Protein AF-A0A958LET6-F1 (afdb_monomer_lite)

Sequence (237 aa):
MIALAQYSQNAVVPFVGTDLDPRGDHMRPLVNGWIAKIESADRARRPWKDVADECLMFYQRSAAAMWDPSYARKFWRNTPPPKFRISINKAFELVAVFGPNLMWELPHRNVLPKRQSRIPEEIYQFDPYAAQMRQMFESSATYDQAIDNVISEMMGKWLNHTPREQPATLASHSQAAIVDALVKGRGVLMTRPYQNPGSNRTMTGSFHLDPYRLFIDPDANSLETAKWIAIRHEDAT

Foldseek 3Di:
DDDDDPPDDDDPDDPDDPDPDPPPCPCVVVVVVVVVQQVVLVVLCVVLVVQLVLLVLLQPDFLCSCVDPVNCVVPPPPHDDDPDGDGDSVLNVQCVVVLCVVLVDDDADQFDFDDDDDDPPVVQPPDPVSVVVVVVVVVVVVVVSVVSVVVRVVVRVQVRVLQVQDDCGVSRLVSQQVSCCSRSVGGDWDWDWDDRVPDPDTDIDTGTDRPVQKGWRSPDPDPVRTPDIGGDDDDDD

Radius of gyration: 27.74 Å; chains: 1; bounding box: 65×59×73 Å

pLDDT: mean 81.14, std 15.23, range [29.09, 95.06]

Structure (mmCIF, N/CA/C/O backbone):
data_AF-A0A958LET6-F1
#
_entry.id   AF-A0A958LET6-F1
#
loop_
_atom_site.group_PDB
_atom_site.id
_atom_site.type_symbol
_atom_site.label_atom_id
_atom_site.label_alt_id
_atom_site.label_comp_id
_atom_site.label_asym_id
_atom_site.label_entity_id
_atom_site.label_seq_id
_atom_site.pdbx_PDB_ins_code
_atom_site.Cartn_x
_atom_site.Cartn_y
_atom_site.Cartn_z
_atom_site.occupancy
_atom_site.B_iso_or_equiv
_atom_site.auth_seq_id
_atom_site.auth_comp_id
_atom_site.auth_asym_id
_atom_site.auth_atom_id
_atom_site.pdbx_PDB_model_num
ATOM 1 N N . MET A 1 1 ? 17.850 32.555 19.277 1.00 33.09 1 MET A N 1
ATOM 2 C CA . MET A 1 1 ? 18.662 31.558 18.551 1.00 33.09 1 MET A CA 1
ATOM 3 C C . MET A 1 1 ? 19.116 30.533 19.588 1.00 33.09 1 MET A C 1
ATOM 5 O O . MET A 1 1 ? 20.092 30.772 20.278 1.00 33.09 1 MET A O 1
ATOM 9 N N . ILE A 1 2 ? 18.300 29.502 19.835 1.00 29.09 2 ILE A N 1
ATOM 10 C CA . ILE A 1 2 ? 18.505 28.518 20.912 1.00 29.09 2 ILE A CA 1
ATOM 11 C C . ILE A 1 2 ? 18.572 27.147 20.247 1.00 29.09 2 ILE A C 1
ATOM 13 O O . ILE A 1 2 ? 17.586 26.701 19.670 1.00 29.09 2 ILE A O 1
ATOM 17 N N . ALA A 1 3 ? 19.736 26.508 20.315 1.00 33.38 3 ALA A N 1
ATOM 18 C CA . ALA A 1 3 ? 19.926 25.109 19.967 1.00 33.38 3 ALA A CA 1
ATOM 19 C C . ALA A 1 3 ? 20.471 24.399 21.210 1.00 33.38 3 ALA A C 1
ATOM 21 O O . ALA A 1 3 ? 21.649 24.501 21.538 1.00 33.38 3 ALA A O 1
ATOM 22 N N . LEU A 1 4 ? 19.576 23.719 21.922 1.00 34.62 4 LEU A N 1
ATOM 23 C CA . LEU A 1 4 ? 19.895 22.747 22.961 1.00 34.62 4 LEU A CA 1
ATOM 24 C C . LEU A 1 4 ? 19.057 21.507 22.664 1.00 34.62 4 LEU A C 1
ATOM 26 O O . LEU A 1 4 ? 17.887 21.437 23.024 1.00 34.62 4 LEU A O 1
ATOM 30 N N . ALA A 1 5 ? 19.661 20.537 21.986 1.00 36.44 5 ALA A N 1
ATOM 31 C CA . ALA A 1 5 ? 19.180 19.166 21.982 1.00 36.44 5 ALA A CA 1
ATOM 32 C C . ALA A 1 5 ? 20.218 18.339 22.742 1.00 36.44 5 ALA A C 1
ATOM 34 O O . ALA A 1 5 ? 21.242 17.928 22.199 1.00 36.44 5 ALA A O 1
ATOM 35 N N . GLN A 1 6 ? 19.968 18.177 24.041 1.00 32.25 6 GLN A N 1
ATOM 36 C CA . GLN A 1 6 ? 20.669 17.233 24.898 1.00 32.25 6 GLN A CA 1
ATOM 37 C C . GLN A 1 6 ? 20.388 15.821 24.378 1.00 32.25 6 GLN A C 1
ATOM 39 O O . GLN A 1 6 ? 19.328 15.247 24.622 1.00 32.25 6 GLN A O 1
ATOM 44 N N . TYR A 1 7 ? 21.346 15.271 23.636 1.00 32.44 7 TYR A N 1
ATOM 45 C CA . TYR A 1 7 ? 21.390 13.856 23.299 1.00 32.44 7 TYR A CA 1
ATOM 46 C C . TYR A 1 7 ? 21.786 13.105 24.575 1.00 32.44 7 TYR A C 1
ATOM 48 O O . TYR A 1 7 ? 22.962 12.953 24.906 1.00 32.44 7 TYR A O 1
ATOM 56 N N . SER A 1 8 ? 20.772 12.731 25.355 1.00 35.41 8 SER A N 1
ATOM 57 C CA . SER A 1 8 ? 20.927 11.880 26.527 1.00 35.41 8 SER A CA 1
ATOM 58 C C . SER A 1 8 ? 21.422 10.516 26.074 1.00 35.41 8 SER A C 1
ATOM 60 O O . SER A 1 8 ? 20.693 9.734 25.467 1.00 35.41 8 SER A O 1
ATOM 62 N N . GLN A 1 9 ? 22.680 10.264 26.412 1.00 41.16 9 GLN A N 1
ATOM 63 C CA . GLN A 1 9 ? 23.265 8.961 26.683 1.00 41.16 9 GLN A CA 1
ATOM 64 C C . GLN A 1 9 ? 22.203 7.965 27.174 1.00 41.16 9 GLN A C 1
ATOM 66 O O . GLN A 1 9 ? 21.513 8.250 28.150 1.00 41.16 9 GLN A O 1
ATOM 71 N N . ASN A 1 10 ? 22.076 6.818 26.502 1.00 36.34 10 ASN A N 1
ATOM 72 C CA . ASN A 1 10 ? 21.970 5.524 27.174 1.00 36.34 10 ASN A CA 1
ATOM 73 C C . ASN A 1 10 ? 22.154 4.357 26.189 1.00 36.34 10 ASN A C 1
ATOM 75 O O . ASN A 1 10 ? 21.297 4.057 25.365 1.00 36.34 10 ASN A O 1
ATOM 79 N N . ALA A 1 11 ? 23.304 3.705 26.379 1.00 38.59 11 ALA A N 1
ATOM 80 C CA . ALA A 1 11 ? 23.646 2.324 26.058 1.00 38.59 11 ALA A CA 1
ATOM 81 C C . ALA A 1 11 ? 23.764 1.920 24.577 1.00 38.59 11 ALA A C 1
ATOM 83 O O . ALA A 1 11 ? 22.938 1.202 24.019 1.00 38.59 11 ALA A O 1
ATOM 84 N N . VAL A 1 12 ? 24.932 2.233 24.010 1.00 4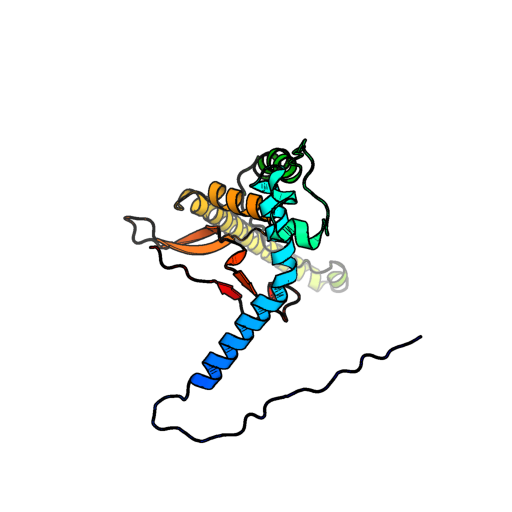3.16 12 VAL A N 1
ATOM 85 C CA . VAL A 1 12 ? 25.657 1.260 23.181 1.00 43.16 12 VAL A CA 1
ATOM 86 C C . VAL A 1 12 ? 25.967 0.066 24.086 1.00 43.16 12 VAL A C 1
ATOM 88 O O . VAL A 1 12 ? 26.766 0.186 25.014 1.00 43.16 12 VAL A O 1
ATOM 91 N N . VAL A 1 13 ? 25.297 -1.065 23.872 1.00 49.53 13 VAL A N 1
ATOM 92 C CA . VAL A 1 13 ? 25.665 -2.315 24.546 1.00 49.53 13 VAL A CA 1
ATOM 93 C C . VAL A 1 13 ? 26.955 -2.824 23.889 1.00 49.53 13 VAL A C 1
ATOM 95 O O . VAL A 1 13 ? 26.985 -2.949 22.662 1.00 49.53 13 VAL A O 1
ATOM 98 N N . PRO A 1 14 ? 28.033 -3.082 24.650 1.00 41.72 14 PRO A N 1
ATOM 99 C CA . PRO A 1 14 ? 29.296 -3.515 24.077 1.00 41.72 14 PRO A CA 1
ATOM 100 C C . PRO A 1 14 ? 29.171 -4.969 23.615 1.00 41.72 14 PRO A C 1
ATOM 102 O O . PRO A 1 14 ? 28.812 -5.856 24.386 1.00 41.72 14 PRO A O 1
ATOM 105 N N . PHE A 1 15 ? 29.476 -5.214 22.343 1.00 50.19 15 PHE A N 1
ATOM 106 C CA . PHE A 1 15 ? 29.653 -6.556 21.804 1.00 50.19 15 PHE A CA 1
ATOM 107 C C . PHE A 1 15 ? 31.016 -7.080 22.276 1.00 50.19 15 PHE A C 1
ATOM 109 O O . PHE A 1 15 ? 32.040 -6.824 21.648 1.00 50.19 15 PHE A O 1
ATOM 116 N N . VAL A 1 16 ? 31.039 -7.751 23.429 1.00 53.25 16 VAL A N 1
ATOM 117 C CA . VAL A 1 16 ? 32.212 -8.467 23.947 1.00 53.25 16 VAL A CA 1
ATOM 118 C C . VAL A 1 16 ? 31.748 -9.840 24.414 1.00 53.25 16 VAL A C 1
ATOM 120 O O . VAL A 1 16 ? 30.896 -9.934 25.293 1.00 53.25 16 VAL A O 1
ATOM 123 N N . GLY A 1 17 ? 32.302 -10.894 23.815 1.00 45.16 17 GLY A N 1
ATOM 124 C CA . GLY A 1 17 ? 32.054 -12.273 24.229 1.00 45.16 17 GLY A CA 1
ATOM 125 C C . GLY A 1 17 ? 32.223 -13.273 23.095 1.00 45.16 17 GLY A C 1
ATOM 126 O O . GLY A 1 17 ? 31.245 -13.808 22.582 1.00 45.16 17 GLY A O 1
ATOM 127 N N . THR A 1 18 ? 33.467 -13.532 22.696 1.00 52.78 18 THR A N 1
ATOM 128 C CA . THR A 1 18 ? 33.842 -14.780 22.023 1.00 52.78 18 THR A CA 1
ATOM 129 C C . THR A 1 18 ? 33.888 -15.896 23.066 1.00 52.78 18 THR A C 1
ATOM 131 O O . THR A 1 18 ? 34.969 -16.276 23.496 1.00 52.78 18 THR A O 1
ATOM 134 N N . ASP A 1 19 ? 32.725 -16.398 23.472 1.00 49.75 19 ASP A N 1
ATOM 135 C CA . ASP A 1 19 ? 32.599 -17.657 24.205 1.00 49.75 19 ASP A CA 1
ATOM 136 C C . ASP A 1 19 ? 31.590 -18.523 23.448 1.00 49.75 19 ASP A C 1
ATOM 138 O O . ASP A 1 19 ? 30.388 -18.255 23.418 1.00 49.75 19 ASP A O 1
ATOM 142 N N . LEU A 1 20 ? 32.104 -19.533 22.748 1.00 53.94 20 LEU A N 1
ATOM 143 C CA . LEU A 1 20 ? 31.292 -20.533 22.063 1.00 53.94 20 LEU A CA 1
ATOM 144 C C . LEU A 1 20 ? 30.630 -21.423 23.122 1.00 53.94 20 LEU A C 1
ATOM 146 O O . LEU A 1 20 ? 31.230 -22.386 23.592 1.00 53.94 20 LEU A O 1
ATOM 150 N N . ASP A 1 21 ? 29.394 -21.092 23.501 1.00 54.28 21 ASP A N 1
ATOM 151 C CA . ASP A 1 21 ? 28.544 -21.975 24.302 1.00 54.28 21 ASP A CA 1
ATOM 152 C C . ASP A 1 21 ? 28.287 -23.285 23.518 1.00 54.28 21 ASP A C 1
ATOM 154 O O . ASP A 1 21 ? 27.727 -23.241 22.413 1.00 54.28 21 ASP A O 1
ATOM 158 N N . PRO A 1 22 ? 28.660 -24.465 24.052 1.00 54.94 22 PRO A N 1
ATOM 159 C CA . PRO A 1 22 ? 28.468 -25.755 23.386 1.00 54.94 22 PRO A CA 1
ATOM 160 C C . PRO A 1 22 ? 26.992 -26.162 23.206 1.00 54.94 22 PRO A C 1
ATOM 162 O O . PRO A 1 22 ? 26.719 -27.193 22.592 1.00 54.94 22 PRO A O 1
ATOM 165 N N . ARG A 1 23 ? 26.024 -25.381 23.707 1.00 59.38 23 ARG A N 1
ATOM 166 C CA . ARG A 1 23 ? 24.577 -25.672 23.621 1.00 59.38 23 ARG A CA 1
ATOM 167 C C . ARG A 1 23 ? 23.883 -25.165 22.350 1.00 59.38 23 ARG A C 1
ATOM 169 O O . ARG A 1 23 ? 22.667 -25.279 22.239 1.00 59.38 23 ARG A O 1
ATOM 176 N N . GLY A 1 24 ? 24.627 -24.642 21.375 1.00 58.88 24 GLY A N 1
ATOM 177 C CA . GLY A 1 24 ? 24.074 -24.278 20.063 1.00 58.88 24 GLY A CA 1
ATOM 178 C C . GLY A 1 24 ? 23.403 -22.901 19.997 1.00 58.88 24 GLY A C 1
ATOM 179 O O . GLY A 1 24 ? 22.827 -22.558 18.967 1.00 58.88 24 GLY A O 1
ATOM 180 N N . ASP A 1 25 ? 23.548 -22.059 21.021 1.00 68.81 25 ASP A N 1
ATOM 181 C CA . ASP A 1 25 ? 22.908 -20.734 21.119 1.00 68.81 25 ASP A CA 1
ATOM 182 C C . ASP A 1 25 ? 23.625 -19.598 20.356 1.00 68.81 25 ASP A C 1
ATOM 184 O O . ASP A 1 25 ? 23.318 -18.418 20.531 1.00 68.81 25 ASP A O 1
ATOM 188 N N . HIS A 1 26 ? 24.536 -19.936 19.442 1.00 78.56 26 HIS A N 1
ATOM 189 C CA . HIS A 1 26 ? 25.274 -18.991 18.593 1.00 78.56 26 HIS A CA 1
ATOM 190 C C . HIS A 1 26 ? 24.388 -18.014 17.792 1.00 78.56 26 HIS A C 1
ATOM 192 O O . HIS A 1 26 ? 24.817 -16.907 17.475 1.00 78.56 26 HIS A O 1
ATOM 198 N N . MET A 1 27 ? 23.140 -18.389 17.493 1.00 85.56 27 MET A N 1
ATOM 199 C CA . MET A 1 27 ? 22.207 -17.559 16.719 1.00 85.56 27 MET A CA 1
ATOM 200 C C . MET A 1 27 ? 21.347 -16.623 17.576 1.00 85.56 27 MET A C 1
ATOM 202 O O . MET A 1 27 ? 20.685 -15.741 17.023 1.00 85.56 27 MET A O 1
ATOM 206 N N . ARG A 1 28 ? 21.351 -16.756 18.911 1.00 87.50 28 ARG A N 1
ATOM 207 C CA . ARG A 1 28 ? 20.524 -15.906 19.790 1.00 87.50 28 ARG A CA 1
ATOM 208 C C . ARG A 1 28 ? 20.778 -14.407 19.611 1.00 87.50 28 ARG A C 1
ATOM 210 O O . ARG A 1 28 ? 19.794 -13.673 19.516 1.00 87.50 28 ARG A O 1
ATOM 217 N N . PRO A 1 29 ? 22.031 -13.917 19.514 1.00 90.31 29 PRO A N 1
ATOM 218 C CA . PRO A 1 29 ? 22.279 -12.491 19.312 1.00 90.31 29 PRO A CA 1
ATOM 219 C C . PRO A 1 29 ? 21.680 -11.974 18.000 1.00 90.31 29 PRO A C 1
ATOM 221 O O . PRO A 1 29 ? 21.118 -10.880 17.968 1.00 90.31 29 PRO A O 1
ATOM 224 N N . LEU A 1 30 ? 21.740 -12.779 16.935 1.00 90.25 30 LEU A N 1
ATOM 225 C CA . LEU A 1 30 ? 21.173 -12.424 15.636 1.00 90.25 30 LEU A CA 1
ATOM 226 C C . LEU A 1 30 ? 19.643 -12.350 15.698 1.00 90.25 30 LEU A C 1
ATOM 228 O O . LEU A 1 30 ? 19.055 -11.377 15.229 1.00 90.25 30 LEU A O 1
ATOM 232 N N . VAL A 1 31 ? 19.003 -13.350 16.310 1.00 91.69 31 VAL A N 1
ATOM 233 C CA . VAL A 1 31 ? 17.543 -13.384 16.489 1.00 91.69 31 VAL A CA 1
ATOM 234 C C . VAL A 1 31 ? 17.074 -12.193 17.328 1.00 91.69 31 VAL A C 1
ATOM 236 O O . VAL A 1 31 ? 16.155 -11.486 16.919 1.00 91.69 31 VAL A O 1
ATOM 239 N N . ASN A 1 32 ? 17.751 -11.902 18.441 1.00 93.44 32 ASN A N 1
ATOM 240 C CA . ASN A 1 32 ? 17.435 -10.749 19.288 1.00 93.44 32 ASN A CA 1
ATOM 241 C C . ASN A 1 32 ? 17.607 -9.420 18.538 1.00 93.44 32 ASN A C 1
ATOM 243 O O . ASN A 1 32 ? 16.782 -8.520 18.689 1.00 93.44 32 ASN A O 1
ATOM 247 N N . GLY A 1 33 ? 18.637 -9.306 17.691 1.00 92.44 33 GLY A N 1
ATOM 248 C CA . GLY A 1 33 ? 18.833 -8.142 16.827 1.00 92.44 33 GLY A CA 1
ATOM 249 C C . GLY A 1 33 ? 17.665 -7.923 15.860 1.00 92.44 33 GLY A C 1
ATOM 250 O O . GLY A 1 33 ? 17.170 -6.801 15.733 1.00 92.44 33 GLY A O 1
ATOM 251 N N . TRP A 1 34 ? 17.176 -8.990 15.224 1.00 92.31 34 TRP A N 1
ATOM 252 C CA . TRP A 1 34 ? 16.013 -8.920 14.333 1.00 92.31 34 TRP A CA 1
ATOM 253 C C . TRP A 1 34 ? 14.713 -8.599 15.069 1.00 92.31 34 TRP A C 1
ATOM 255 O O . TRP A 1 34 ? 13.952 -7.752 14.599 1.00 92.31 34 TRP A O 1
ATOM 265 N N . ILE A 1 35 ? 14.475 -9.207 16.234 1.00 93.12 35 ILE A N 1
ATOM 266 C CA . ILE A 1 35 ? 13.307 -8.897 17.072 1.00 93.12 35 ILE A CA 1
ATOM 267 C C . ILE A 1 35 ? 13.310 -7.409 17.438 1.00 93.12 35 ILE A C 1
ATOM 269 O O . ILE A 1 35 ? 12.322 -6.719 17.192 1.00 93.12 35 ILE A O 1
ATOM 273 N N . ALA A 1 36 ? 14.445 -6.878 17.903 1.00 93.62 36 ALA A N 1
ATOM 274 C CA . ALA A 1 36 ? 14.573 -5.462 18.248 1.00 93.62 36 ALA A CA 1
ATOM 275 C C . ALA A 1 36 ? 14.307 -4.531 17.048 1.00 93.62 36 ALA A C 1
ATOM 277 O O . ALA A 1 36 ? 13.713 -3.459 17.205 1.00 93.62 36 ALA A O 1
ATOM 278 N N . LYS A 1 37 ? 14.711 -4.927 15.831 1.00 94.00 37 LYS A N 1
ATOM 279 C CA . LYS A 1 37 ? 14.416 -4.171 14.602 1.00 94.00 37 LYS A CA 1
ATOM 280 C C . LYS A 1 37 ? 12.929 -4.194 14.244 1.00 94.00 37 LYS A C 1
ATOM 282 O O . LYS A 1 37 ? 12.381 -3.137 13.927 1.00 94.00 37 LYS A O 1
ATOM 287 N N . ILE A 1 38 ? 12.263 -5.342 14.362 1.00 93.69 38 ILE A N 1
ATOM 288 C CA . ILE A 1 38 ? 10.814 -5.463 14.130 1.00 93.69 38 ILE A CA 1
ATOM 289 C C . ILE A 1 38 ? 10.027 -4.640 15.160 1.00 93.69 38 ILE A C 1
ATOM 291 O O . ILE A 1 38 ? 9.120 -3.897 14.786 1.00 93.69 38 ILE A O 1
ATOM 295 N N . GLU A 1 39 ? 10.406 -4.692 16.437 1.00 94.44 39 GLU A N 1
ATOM 296 C CA . GLU A 1 39 ? 9.800 -3.869 17.492 1.00 94.44 39 GLU A CA 1
ATOM 297 C C . GLU A 1 39 ? 10.025 -2.369 17.262 1.00 94.44 39 GLU A C 1
ATOM 299 O O . GLU A 1 39 ? 9.145 -1.546 17.526 1.00 94.44 39 GLU A O 1
ATOM 304 N N . SER A 1 40 ? 11.198 -1.983 16.753 1.00 94.56 40 SER A N 1
ATOM 305 C CA . SER A 1 40 ? 11.463 -0.599 16.354 1.00 94.56 40 SER A CA 1
ATOM 306 C C . SER A 1 40 ? 10.532 -0.149 15.224 1.00 94.56 40 SER A C 1
ATOM 308 O O . SER A 1 40 ? 9.923 0.917 15.322 1.00 94.56 40 SER A O 1
ATOM 310 N N . ALA A 1 41 ? 10.339 -0.985 14.199 1.00 94.88 41 ALA A N 1
ATOM 311 C CA . ALA A 1 41 ? 9.393 -0.706 13.119 1.00 94.88 41 ALA A CA 1
ATOM 312 C C . ALA A 1 41 ? 7.942 -0.608 13.619 1.00 94.88 41 ALA A C 1
ATOM 314 O O . ALA A 1 41 ? 7.198 0.272 13.178 1.00 94.88 41 ALA A O 1
ATOM 315 N N . ASP A 1 42 ? 7.537 -1.460 14.569 1.00 94.62 42 ASP A N 1
ATOM 316 C CA . ASP A 1 42 ? 6.200 -1.393 15.170 1.00 94.62 42 ASP A CA 1
ATOM 317 C C . ASP A 1 42 ? 5.979 -0.089 15.952 1.00 94.62 42 ASP A C 1
ATOM 319 O O . ASP A 1 42 ? 4.929 0.549 15.835 1.00 94.62 42 ASP A O 1
ATOM 323 N N . ARG A 1 43 ? 6.999 0.372 16.684 1.00 95.06 43 ARG A N 1
ATOM 324 C CA . ARG A 1 43 ? 6.960 1.672 17.369 1.00 95.06 43 ARG A CA 1
ATOM 325 C C . ARG A 1 43 ? 6.913 2.839 16.386 1.00 95.06 43 ARG A C 1
ATOM 327 O O . ARG A 1 43 ? 6.112 3.751 16.580 1.00 95.06 43 ARG A O 1
ATOM 334 N N . ALA A 1 44 ? 7.718 2.800 15.325 1.00 94.06 44 ALA A N 1
ATOM 335 C CA . ALA A 1 44 ? 7.784 3.869 14.328 1.00 94.06 44 ALA A CA 1
ATOM 336 C C . ALA A 1 44 ? 6.462 4.052 13.566 1.00 94.06 44 ALA A C 1
ATOM 338 O O . ALA A 1 44 ? 6.068 5.178 13.263 1.00 94.06 44 ALA A O 1
ATOM 339 N N . ARG A 1 45 ? 5.729 2.964 13.292 1.00 93.56 45 ARG A N 1
ATOM 340 C CA . ARG A 1 45 ? 4.426 3.031 12.605 1.00 93.56 45 ARG A CA 1
ATOM 341 C C . ARG A 1 45 ? 3.247 3.363 13.521 1.00 93.56 45 ARG A C 1
ATOM 343 O O . ARG A 1 45 ? 2.145 3.562 13.014 1.00 93.56 45 ARG A O 1
ATOM 350 N N . ARG A 1 46 ? 3.443 3.427 14.841 1.00 93.94 46 ARG A N 1
ATOM 351 C CA . ARG A 1 46 ? 2.368 3.665 15.817 1.00 93.94 46 ARG A CA 1
ATOM 352 C C . ARG A 1 46 ? 1.554 4.942 15.552 1.00 93.94 46 ARG A C 1
ATOM 354 O O . ARG A 1 46 ? 0.335 4.831 15.563 1.00 93.94 46 ARG A O 1
ATOM 361 N N . PRO A 1 47 ? 2.153 6.105 15.218 1.00 93.38 47 PRO A N 1
ATOM 362 C CA . PRO A 1 47 ? 1.374 7.306 14.908 1.00 93.38 47 PRO A CA 1
ATOM 363 C C . PRO A 1 47 ? 0.445 7.121 13.703 1.00 93.38 47 PRO A C 1
ATOM 365 O O . PRO A 1 47 ? -0.691 7.579 13.720 1.00 93.38 47 PRO A O 1
ATOM 368 N N . TRP A 1 48 ? 0.913 6.416 12.667 1.00 94.62 48 TRP A N 1
ATOM 369 C CA . TRP A 1 48 ? 0.077 6.062 11.521 1.00 94.62 48 TRP A CA 1
ATOM 370 C C . TRP A 1 48 ? -1.039 5.098 11.930 1.00 94.62 48 TRP A C 1
ATOM 372 O O . TRP A 1 48 ? -2.188 5.314 11.561 1.00 94.62 48 TRP A O 1
ATOM 382 N N . LYS A 1 49 ? -0.707 4.065 12.711 1.00 94.56 49 LYS A N 1
ATOM 383 C CA . LYS A 1 49 ? -1.664 3.058 13.174 1.00 94.56 49 LYS A CA 1
ATOM 384 C C . LYS A 1 49 ? -2.790 3.681 14.000 1.00 94.56 49 LYS A C 1
ATOM 386 O O . LYS A 1 49 ? -3.945 3.386 13.735 1.00 94.56 49 LYS A O 1
ATOM 391 N N . ASP A 1 50 ? -2.461 4.573 14.932 1.00 91.62 50 ASP A N 1
ATOM 392 C CA . ASP A 1 50 ? -3.452 5.249 15.774 1.00 91.62 50 ASP A CA 1
ATOM 393 C C . ASP A 1 50 ? -4.453 6.051 14.918 1.00 91.62 50 ASP A C 1
ATOM 395 O O . ASP A 1 50 ? -5.658 5.985 15.147 1.00 91.62 50 ASP A O 1
ATOM 399 N N . VAL A 1 51 ? -3.974 6.761 13.888 1.00 91.69 51 VAL A N 1
ATOM 400 C CA . VAL A 1 51 ? -4.839 7.500 12.947 1.00 91.69 51 VAL A CA 1
ATOM 401 C C . VAL A 1 51 ? -5.645 6.548 12.062 1.00 91.69 51 VAL A C 1
ATOM 403 O O . VAL A 1 51 ? -6.835 6.766 11.847 1.00 91.69 51 VAL A O 1
ATOM 406 N N . ALA A 1 52 ? -5.023 5.481 11.558 1.00 93.00 52 ALA A N 1
ATOM 407 C CA . ALA A 1 52 ? -5.692 4.487 10.727 1.00 93.00 52 ALA A CA 1
ATOM 408 C C . ALA A 1 52 ? -6.823 3.778 11.488 1.00 93.00 52 ALA A C 1
ATOM 410 O O . ALA A 1 52 ? -7.908 3.612 10.935 1.00 93.00 52 ALA A O 1
ATOM 411 N N . ASP A 1 53 ? -6.601 3.420 12.755 1.00 90.50 53 ASP A N 1
ATOM 412 C CA . ASP A 1 53 ? -7.598 2.788 13.623 1.00 90.50 53 ASP A CA 1
ATOM 413 C C . ASP A 1 53 ? -8.776 3.740 13.900 1.00 90.50 53 ASP A C 1
ATOM 415 O O . ASP A 1 53 ? -9.934 3.318 13.874 1.00 90.50 53 ASP A O 1
ATOM 419 N N . GLU A 1 54 ? -8.510 5.038 14.085 1.00 87.56 54 GLU A N 1
ATOM 420 C CA . GLU A 1 54 ? -9.556 6.061 14.202 1.00 87.56 54 GLU A CA 1
ATOM 421 C C . GLU A 1 54 ? -10.376 6.188 12.909 1.00 87.56 54 GLU A C 1
ATOM 423 O O . GLU A 1 54 ? -11.607 6.117 12.950 1.00 87.56 54 GLU A O 1
ATOM 428 N N . CYS A 1 55 ? -9.721 6.319 11.753 1.00 88.06 55 CYS A N 1
ATOM 429 C CA . CYS A 1 55 ? -10.400 6.393 10.457 1.00 88.06 55 CYS A CA 1
ATOM 430 C C . CYS A 1 55 ? -11.223 5.132 10.165 1.00 88.06 55 CYS A C 1
ATOM 432 O O . CYS A 1 55 ? -12.361 5.225 9.698 1.00 88.06 55 CYS A O 1
ATOM 434 N N . LEU A 1 56 ? -10.683 3.954 10.485 1.00 88.75 56 LEU A N 1
ATOM 435 C CA . LEU A 1 56 ? -11.372 2.678 10.324 1.00 88.75 56 LEU A CA 1
ATOM 436 C C . LEU A 1 56 ? -12.598 2.585 11.239 1.00 88.75 56 LEU A C 1
ATOM 438 O O . LEU A 1 56 ? -13.650 2.111 10.808 1.00 88.75 56 LEU A O 1
ATOM 442 N N . MET A 1 57 ? -12.494 3.086 12.472 1.00 86.25 57 MET A N 1
ATOM 443 C CA . MET A 1 57 ? -13.619 3.167 13.399 1.00 86.25 57 MET A CA 1
ATOM 444 C C . MET A 1 57 ? -14.752 4.031 12.825 1.00 86.25 57 MET A C 1
ATOM 446 O O . MET A 1 57 ? -15.906 3.608 12.869 1.00 86.25 57 MET A O 1
ATOM 450 N N . PHE A 1 58 ? -14.443 5.197 12.248 1.00 84.94 58 PHE A N 1
ATOM 451 C CA . PHE A 1 58 ? -15.446 6.057 11.601 1.00 84.94 58 PHE A CA 1
ATOM 452 C C . PHE A 1 58 ? -16.018 5.459 10.313 1.00 84.94 58 PHE A C 1
ATOM 454 O O . PHE A 1 58 ? -17.191 5.665 10.017 1.00 84.94 58 PHE A O 1
ATOM 461 N N . TYR A 1 59 ? -15.213 4.709 9.562 1.00 86.44 59 TYR A N 1
ATOM 462 C CA . TYR A 1 59 ? -15.662 4.032 8.350 1.00 86.44 59 TYR A CA 1
ATOM 463 C C . TYR A 1 59 ? -16.630 2.878 8.660 1.00 86.44 59 TYR A C 1
ATOM 465 O O . TYR A 1 59 ? -17.698 2.792 8.054 1.00 86.44 59 TYR A O 1
ATOM 473 N N . GLN A 1 60 ? -16.285 2.012 9.622 1.00 81.56 60 GLN A N 1
ATOM 474 C CA . GLN A 1 60 ? -17.041 0.792 9.934 1.00 81.56 60 GLN A CA 1
ATOM 475 C C . GLN A 1 60 ? -18.242 1.016 10.860 1.00 81.56 60 GLN A C 1
ATOM 477 O O . GLN A 1 60 ? -19.220 0.270 10.787 1.00 81.56 60 GLN A O 1
ATOM 482 N N . ARG A 1 61 ? -18.170 1.984 11.783 1.00 70.12 61 ARG A N 1
ATOM 483 C CA . ARG A 1 61 ? -19.179 2.167 12.837 1.00 70.12 61 ARG A CA 1
ATOM 484 C C . ARG A 1 61 ? -19.969 3.465 12.641 1.00 70.12 61 ARG A C 1
ATOM 486 O O . ARG A 1 61 ? -19.451 4.485 12.210 1.00 70.12 61 ARG A O 1
ATOM 493 N N . SER A 1 62 ? -21.248 3.429 13.025 1.00 72.44 62 SER A N 1
ATOM 494 C CA . SER A 1 62 ? -22.120 4.614 13.126 1.00 72.44 62 SER A CA 1
ATOM 495 C C . SER A 1 62 ? -21.671 5.549 14.273 1.00 72.44 62 SER A C 1
ATOM 497 O O . SER A 1 62 ? -20.684 5.266 14.947 1.00 72.44 62 SER A O 1
ATOM 499 N N . ALA A 1 63 ? -22.413 6.630 14.560 1.00 66.19 63 ALA A N 1
ATOM 500 C CA . ALA A 1 63 ? -22.161 7.643 15.608 1.00 66.19 63 ALA A CA 1
ATOM 501 C C . ALA A 1 63 ? -21.709 7.098 16.975 1.00 66.19 63 ALA A C 1
ATOM 503 O O . ALA A 1 63 ? -21.105 7.815 17.770 1.00 66.19 63 ALA A O 1
ATOM 504 N N . ALA A 1 64 ? -22.021 5.833 17.268 1.00 72.12 64 ALA A N 1
ATOM 505 C CA . ALA A 1 64 ? -21.547 5.107 18.438 1.00 72.12 64 ALA A CA 1
ATOM 506 C C . ALA A 1 64 ? -20.010 5.021 18.534 1.00 72.12 64 ALA A C 1
ATOM 508 O O . ALA A 1 64 ? -19.504 4.938 19.647 1.00 72.12 64 ALA A O 1
ATOM 509 N N . ALA A 1 65 ? -19.280 5.097 17.414 1.00 77.38 65 ALA A N 1
ATOM 510 C CA . ALA A 1 65 ? -17.818 5.167 17.364 1.00 77.38 65 ALA A CA 1
ATOM 511 C C . ALA A 1 65 ? -17.239 6.258 18.275 1.00 77.38 65 ALA A C 1
ATOM 513 O O . ALA A 1 65 ? -16.338 5.999 19.065 1.00 77.38 65 ALA A O 1
ATOM 514 N N . MET A 1 66 ? -17.811 7.467 18.226 1.00 78.56 66 MET A N 1
ATOM 515 C CA . MET A 1 66 ? -17.347 8.606 19.031 1.00 78.56 66 MET A CA 1
ATOM 516 C C . MET A 1 66 ? -17.510 8.382 20.539 1.00 78.56 66 MET A C 1
ATOM 518 O O . MET A 1 66 ? -16.848 9.042 21.337 1.00 78.56 66 MET A O 1
ATOM 522 N N . TRP A 1 67 ? -18.398 7.462 20.916 1.00 79.94 67 TRP A N 1
ATOM 523 C CA . TRP A 1 67 ? -18.734 7.127 22.297 1.00 79.94 67 TRP A CA 1
ATOM 524 C C . TRP A 1 67 ? -18.140 5.792 22.743 1.00 79.94 67 TRP A C 1
ATOM 526 O O . TRP A 1 67 ? -18.458 5.330 23.839 1.00 79.94 67 TRP A O 1
ATOM 536 N N . ASP A 1 68 ? -17.285 5.169 21.927 1.00 82.75 68 ASP A N 1
ATOM 537 C CA . ASP A 1 68 ? -16.496 4.028 22.377 1.00 82.75 68 ASP A CA 1
ATOM 538 C C . ASP A 1 68 ? -15.657 4.463 23.597 1.00 82.75 68 ASP A C 1
ATOM 540 O O . ASP A 1 68 ? -15.044 5.535 23.552 1.00 82.75 68 ASP A O 1
ATOM 544 N N . PRO A 1 69 ? -15.614 3.689 24.699 1.00 81.56 69 PRO A N 1
ATOM 545 C CA . PRO A 1 69 ? -14.902 4.089 25.912 1.00 81.56 69 PRO A CA 1
ATOM 546 C C . PRO A 1 69 ? -13.427 4.443 25.686 1.00 81.56 69 PRO A C 1
ATOM 548 O O . PRO A 1 69 ? -12.866 5.236 26.445 1.00 81.56 69 PRO A O 1
ATOM 551 N N . SER A 1 70 ? -12.796 3.860 24.662 1.00 80.56 70 SER A N 1
ATOM 552 C CA . SER A 1 70 ? -11.414 4.160 24.275 1.00 80.56 70 SER A CA 1
ATOM 553 C C . SER A 1 70 ? -11.285 5.560 23.658 1.00 80.56 70 SER A C 1
ATOM 555 O O . SER A 1 70 ? -10.479 6.371 24.122 1.00 80.56 70 SER A O 1
ATOM 557 N N . TYR A 1 71 ? -12.133 5.875 22.678 1.00 82.25 71 TYR A N 1
ATOM 558 C CA . TYR A 1 71 ? -12.138 7.147 21.957 1.00 82.25 71 TYR A CA 1
ATOM 559 C C . TYR A 1 71 ? -12.692 8.292 22.815 1.00 82.25 71 TYR A C 1
ATOM 561 O O . TYR A 1 71 ? -12.089 9.364 22.911 1.00 82.25 71 TYR A O 1
ATOM 569 N N . ALA A 1 72 ? -13.793 8.047 23.528 1.00 83.94 72 ALA A N 1
ATOM 570 C CA . ALA A 1 72 ? -14.409 9.012 24.431 1.00 83.94 72 ALA A CA 1
ATOM 571 C C . ALA A 1 72 ? -13.456 9.438 25.554 1.00 83.94 72 ALA A C 1
ATOM 573 O O . ALA A 1 72 ? -13.394 10.612 25.895 1.00 83.94 72 ALA A O 1
ATOM 574 N N . ARG A 1 73 ? -12.623 8.534 26.083 1.00 83.88 73 ARG A N 1
ATOM 575 C CA . ARG A 1 73 ? -11.608 8.902 27.086 1.00 83.88 73 ARG A CA 1
ATOM 576 C C . ARG A 1 73 ? -10.544 9.853 26.530 1.00 83.88 73 ARG A C 1
ATOM 578 O O . ARG A 1 73 ? -10.041 10.704 27.268 1.00 83.88 73 ARG A O 1
ATOM 585 N N . LYS A 1 74 ? -10.194 9.708 25.249 1.00 85.81 74 LYS A N 1
ATOM 586 C CA . LYS A 1 74 ? -9.191 10.541 24.576 1.00 85.81 74 LYS A CA 1
ATOM 587 C C . LYS A 1 74 ? -9.729 11.947 24.289 1.00 85.81 74 LYS A C 1
ATOM 589 O O . LYS A 1 74 ? -9.038 12.914 24.602 1.00 85.81 74 LYS A O 1
ATOM 594 N N . PHE A 1 75 ? -10.953 12.054 23.764 1.00 84.31 75 PHE A N 1
ATOM 595 C CA . PHE A 1 75 ? -11.505 13.315 23.245 1.00 84.31 75 PHE A CA 1
ATOM 596 C C . PHE A 1 75 ? -12.639 13.929 24.088 1.00 84.31 75 PHE A C 1
ATOM 598 O O . PHE A 1 75 ? -12.749 15.149 24.163 1.00 84.31 75 PHE A O 1
ATOM 605 N N . TRP A 1 76 ? -13.444 13.116 24.774 1.00 82.81 76 TRP A N 1
ATOM 606 C CA . TRP A 1 76 ? -14.648 13.518 25.519 1.00 82.81 76 TRP A CA 1
ATOM 607 C C . TRP A 1 76 ? -14.505 13.237 27.023 1.00 82.81 76 TRP A C 1
ATOM 609 O O . TRP A 1 76 ? -15.196 12.398 27.605 1.00 82.81 76 TRP A O 1
ATOM 619 N N . ARG A 1 77 ? -13.581 13.939 27.688 1.00 82.38 77 ARG A N 1
ATOM 620 C CA . ARG A 1 77 ? -13.350 13.764 29.133 1.00 82.38 77 ARG A CA 1
ATOM 621 C C . ARG A 1 77 ? -14.584 14.198 29.933 1.00 82.38 77 ARG A C 1
ATOM 623 O O . ARG A 1 77 ? -15.052 15.322 29.783 1.00 82.38 77 ARG A O 1
ATOM 630 N N . ASN A 1 78 ? -15.093 13.307 30.789 1.00 83.38 78 ASN A N 1
ATOM 631 C CA . ASN A 1 78 ? -16.226 13.541 31.700 1.00 83.38 78 ASN A CA 1
ATOM 632 C C . ASN A 1 78 ? -17.528 14.021 31.030 1.00 83.38 78 ASN A C 1
ATOM 634 O O . ASN A 1 78 ? -18.383 14.601 31.696 1.00 83.38 78 ASN A O 1
ATOM 638 N N . THR A 1 79 ? -17.697 13.785 29.727 1.00 86.31 79 THR A N 1
ATOM 639 C CA . THR A 1 79 ? -18.909 14.187 29.006 1.00 86.31 79 THR A CA 1
ATOM 640 C C . THR A 1 79 ? -19.835 12.980 28.858 1.00 86.31 79 THR A C 1
ATOM 642 O O . THR A 1 79 ? -19.439 11.997 28.225 1.00 86.31 79 THR A O 1
ATOM 645 N N . PRO A 1 80 ? -21.052 13.002 29.432 1.00 84.25 80 PRO A N 1
ATOM 646 C CA . PRO A 1 80 ? -22.004 11.922 29.224 1.00 84.25 80 PRO A CA 1
ATOM 647 C C . PRO A 1 80 ? -22.456 11.893 27.756 1.00 84.25 80 PRO A C 1
ATOM 649 O O . PRO A 1 80 ? -22.579 12.949 27.128 1.00 84.25 80 PRO A O 1
ATOM 652 N N . PRO A 1 81 ? -22.740 10.706 27.194 1.00 84.12 81 PRO A N 1
ATOM 653 C CA . PRO A 1 81 ? -23.226 10.611 25.829 1.00 84.12 81 PRO A CA 1
ATOM 654 C C . PRO A 1 81 ? -24.583 11.324 25.695 1.00 84.12 81 PRO A C 1
ATOM 656 O O . PRO A 1 81 ? -25.460 11.140 26.546 1.00 84.12 81 PRO A O 1
ATOM 659 N N . PRO A 1 82 ? -24.800 12.109 24.628 1.00 86.19 82 PRO A N 1
ATOM 660 C CA . PRO A 1 82 ? -26.055 12.796 24.391 1.00 86.19 82 PRO A CA 1
ATOM 661 C C . PRO A 1 82 ? -27.172 11.780 24.136 1.00 86.19 82 PRO A C 1
ATOM 663 O O . PRO A 1 82 ? -26.946 10.689 23.602 1.00 86.19 82 PRO A O 1
ATOM 666 N N . LYS A 1 83 ? -28.404 12.168 24.489 1.00 84.44 83 LYS A N 1
ATOM 667 C CA . LYS A 1 83 ? -29.611 11.359 24.248 1.00 84.44 83 LYS A CA 1
ATOM 668 C C . LYS A 1 83 ? -29.870 11.142 22.755 1.00 84.44 83 LYS A C 1
ATOM 670 O O . LYS A 1 83 ? -30.324 10.073 22.366 1.00 84.44 83 LYS A O 1
ATOM 675 N N . PHE A 1 84 ? -29.561 12.143 21.933 1.00 84.81 84 PHE A N 1
ATOM 676 C CA . PHE A 1 84 ? -29.641 12.060 20.480 1.00 84.81 84 PHE A CA 1
ATOM 677 C C . PHE A 1 84 ? -28.235 11.935 19.896 1.00 84.81 84 PHE A C 1
ATOM 679 O O . PHE A 1 84 ? -27.369 12.767 20.168 1.00 84.81 84 PHE A O 1
ATOM 686 N N . ARG A 1 85 ? -27.999 10.883 19.111 1.00 82.25 85 ARG A N 1
ATOM 687 C CA . ARG A 1 85 ? -26.701 10.607 18.486 1.00 82.25 85 ARG A CA 1
ATOM 688 C C . ARG A 1 85 ? -26.834 10.791 16.982 1.00 82.25 85 ARG A C 1
ATOM 690 O O . ARG A 1 85 ? -27.488 9.992 16.323 1.00 82.25 85 ARG A O 1
ATOM 697 N N . ILE A 1 86 ? -26.211 11.840 16.459 1.00 81.50 86 ILE A N 1
ATOM 698 C CA . ILE A 1 86 ? -26.151 12.099 15.018 1.00 81.50 86 ILE A CA 1
ATOM 699 C C . ILE A 1 86 ? -24.960 11.336 14.443 1.00 81.50 86 ILE A C 1
ATOM 701 O O . ILE A 1 86 ? -23.848 11.456 14.954 1.00 81.50 86 ILE A O 1
ATOM 705 N N . SER A 1 87 ? -25.183 10.567 13.378 1.00 78.25 87 SER A N 1
ATOM 706 C CA . SER A 1 87 ? -24.118 9.929 12.600 1.00 78.25 87 SER A CA 1
ATOM 707 C C . SER A 1 87 ? -23.882 10.697 11.310 1.00 78.25 87 SER A C 1
ATOM 709 O O . SER A 1 87 ? -24.754 10.714 10.444 1.00 78.25 87 SER A O 1
ATOM 711 N N . ILE A 1 88 ? -22.697 11.283 11.163 1.00 81.75 88 ILE A N 1
ATOM 712 C CA . ILE A 1 88 ? -22.231 11.836 9.889 1.00 81.75 88 ILE A CA 1
ATOM 713 C C . ILE A 1 88 ? -21.034 10.998 9.457 1.00 81.75 88 ILE A C 1
ATOM 715 O O . ILE A 1 88 ? -19.945 11.138 10.010 1.00 81.75 88 ILE A O 1
ATOM 719 N N . ASN A 1 89 ? -21.234 10.098 8.497 1.00 83.81 89 ASN A N 1
ATOM 720 C CA . ASN A 1 89 ? -20.177 9.192 8.059 1.00 83.81 89 ASN A CA 1
ATOM 721 C C . ASN A 1 89 ? -19.410 9.772 6.859 1.00 83.81 89 ASN A C 1
ATOM 723 O O . ASN A 1 89 ? -19.537 9.304 5.729 1.00 83.81 89 ASN A O 1
ATOM 727 N N . LYS A 1 90 ? -18.604 10.813 7.109 1.00 85.38 90 LYS A N 1
ATOM 728 C CA . LYS A 1 90 ? -17.772 11.444 6.068 1.00 85.38 90 LYS A CA 1
ATOM 729 C C . LYS A 1 90 ? -16.708 10.509 5.494 1.00 85.38 90 LYS A C 1
ATOM 731 O O . LYS A 1 90 ? -16.394 10.616 4.315 1.00 85.38 90 LYS A O 1
ATOM 736 N N . ALA A 1 91 ? -16.190 9.581 6.298 1.00 84.94 91 ALA A N 1
ATOM 737 C CA . ALA A 1 91 ? -15.237 8.577 5.832 1.00 84.94 91 ALA A CA 1
ATOM 738 C C . ALA A 1 91 ? -15.881 7.636 4.798 1.00 84.94 91 ALA A C 1
ATOM 740 O O . ALA A 1 91 ? -15.293 7.368 3.753 1.00 84.94 91 ALA A O 1
ATOM 741 N N . PHE A 1 92 ? -17.116 7.190 5.042 1.00 88.00 92 PHE A N 1
ATOM 742 C CA . PHE A 1 92 ? -17.878 6.413 4.065 1.00 88.00 92 PHE A CA 1
ATOM 743 C C . PHE A 1 92 ? -18.223 7.226 2.815 1.00 88.00 92 PHE A C 1
ATOM 745 O O . PHE A 1 92 ? -18.037 6.723 1.711 1.00 88.00 92 PHE A O 1
ATOM 752 N N . GLU A 1 93 ? -18.675 8.478 2.962 1.00 89.06 93 GLU A N 1
ATOM 753 C CA . GLU A 1 93 ? -18.949 9.356 1.811 1.00 89.06 93 GLU A CA 1
ATOM 754 C C . GLU A 1 93 ? -17.707 9.522 0.921 1.00 89.06 93 GLU A C 1
ATOM 756 O O . GLU A 1 93 ? -17.813 9.429 -0.301 1.00 89.06 93 GLU A O 1
ATOM 761 N N . LEU A 1 94 ? -16.523 9.697 1.521 1.00 90.94 94 LEU A N 1
ATOM 762 C CA . LEU A 1 94 ? -15.257 9.773 0.792 1.00 90.94 94 LEU A CA 1
ATOM 763 C C . LEU A 1 94 ? -15.023 8.507 -0.043 1.00 90.94 94 LEU A C 1
ATOM 765 O O . LEU A 1 94 ? -14.770 8.599 -1.242 1.00 90.94 94 LEU A O 1
ATOM 769 N N . VAL A 1 95 ? -15.141 7.325 0.563 1.00 90.38 95 VAL A N 1
ATOM 770 C CA . VAL A 1 95 ? -14.933 6.052 -0.145 1.00 90.38 95 VAL A CA 1
ATOM 771 C C . VAL A 1 95 ? -15.993 5.835 -1.229 1.00 90.38 95 VAL A C 1
ATOM 773 O O . VAL A 1 95 ? -15.655 5.396 -2.327 1.00 90.38 95 VAL A O 1
ATOM 776 N N . ALA A 1 96 ? -17.252 6.185 -0.965 1.00 90.31 96 ALA A N 1
ATOM 777 C CA . ALA A 1 96 ? -18.354 6.018 -1.909 1.00 90.31 96 ALA A CA 1
ATOM 778 C C . ALA A 1 96 ? -18.244 6.947 -3.130 1.00 90.31 96 ALA A C 1
ATOM 780 O O . ALA A 1 96 ? -18.629 6.550 -4.228 1.00 90.31 96 ALA A O 1
ATOM 781 N N . VAL A 1 97 ? -17.706 8.160 -2.961 1.00 91.94 97 VAL A N 1
ATOM 782 C CA . VAL A 1 97 ? -17.528 9.126 -4.057 1.00 91.94 97 VAL A CA 1
ATOM 783 C C . VAL A 1 97 ? -16.211 8.898 -4.802 1.00 91.94 97 VAL A C 1
ATOM 785 O O . VAL A 1 97 ? -16.193 8.877 -6.032 1.00 91.94 97 VAL A O 1
ATOM 788 N N . PHE A 1 98 ? -15.094 8.723 -4.090 1.00 91.88 98 PHE A N 1
ATOM 789 C CA . PHE A 1 98 ? -13.773 8.604 -4.718 1.00 91.88 98 PHE A CA 1
ATOM 790 C C . PHE A 1 98 ? -13.446 7.184 -5.178 1.00 91.88 98 PHE A C 1
ATOM 792 O O . PHE A 1 98 ? -12.753 7.030 -6.181 1.00 91.88 98 PHE A O 1
ATOM 799 N N . GLY A 1 99 ? -13.949 6.152 -4.498 1.00 88.75 99 GLY A N 1
ATOM 800 C CA . GLY A 1 99 ? -13.683 4.754 -4.843 1.00 88.75 99 GLY A CA 1
ATOM 801 C C . GLY A 1 99 ? -14.045 4.420 -6.295 1.00 88.75 99 GLY A C 1
ATOM 802 O O . GLY A 1 99 ? -13.163 3.987 -7.036 1.00 88.75 99 GLY A O 1
ATOM 803 N N . PRO A 1 100 ? -15.290 4.667 -6.748 1.00 89.31 100 PRO A N 1
ATOM 804 C CA . PRO A 1 100 ? -15.681 4.425 -8.137 1.00 89.31 100 PRO A CA 1
ATOM 805 C C . PRO A 1 100 ? -14.881 5.253 -9.148 1.00 89.31 100 PRO A C 1
ATOM 807 O O . PRO A 1 100 ? -14.506 4.730 -10.190 1.00 89.31 100 PRO A O 1
ATOM 810 N N . ASN A 1 101 ? -14.562 6.513 -8.829 1.00 89.75 101 ASN A N 1
ATOM 811 C CA . ASN A 1 101 ? -13.783 7.383 -9.718 1.00 89.75 101 ASN A CA 1
ATOM 812 C C . ASN A 1 101 ? -12.346 6.881 -9.918 1.00 89.75 101 ASN A C 1
ATOM 814 O O . ASN A 1 101 ? -11.823 6.939 -11.026 1.00 89.75 101 ASN A O 1
ATOM 818 N N . LEU A 1 102 ? -11.712 6.359 -8.864 1.00 87.62 102 LEU A N 1
ATOM 819 C CA . LEU A 1 102 ? -10.356 5.805 -8.938 1.00 87.62 102 LEU A CA 1
ATOM 820 C C . LEU A 1 102 ? -10.299 4.437 -9.632 1.00 87.62 102 LEU A C 1
ATOM 822 O O . LEU A 1 102 ? -9.231 4.028 -10.077 1.00 87.62 102 LEU A O 1
ATOM 826 N N . MET A 1 103 ? -11.426 3.729 -9.709 1.00 82.62 103 MET A N 1
ATOM 827 C CA . MET A 1 103 ? -11.525 2.381 -10.281 1.00 82.62 103 MET A CA 1
ATOM 828 C C . MET A 1 103 ? -12.301 2.331 -11.597 1.00 82.62 103 MET A C 1
ATOM 830 O O . MET A 1 103 ? -12.617 1.241 -12.072 1.00 82.62 103 MET A O 1
ATOM 834 N N . TRP A 1 104 ? -12.634 3.490 -12.173 1.00 81.31 104 TRP A N 1
ATOM 835 C CA . TRP A 1 104 ? -13.404 3.562 -13.414 1.00 81.31 104 TRP A CA 1
ATOM 836 C C . TRP A 1 104 ? -12.706 2.817 -14.558 1.00 81.31 104 TRP A C 1
ATOM 838 O O . TRP A 1 104 ? -13.355 2.158 -15.367 1.00 81.31 104 TRP A O 1
ATOM 848 N N . GLU A 1 105 ? -11.373 2.860 -14.573 1.00 77.31 105 GLU A N 1
ATOM 849 C CA . GLU A 1 105 ? -10.548 2.084 -15.488 1.00 77.31 105 GLU A CA 1
ATOM 850 C C . GLU A 1 105 ? -9.755 1.022 -14.728 1.00 77.31 105 GLU A C 1
ATOM 852 O O . GLU A 1 105 ? -9.195 1.260 -13.655 1.00 77.31 105 GLU A O 1
ATOM 857 N N . LEU A 1 106 ? -9.683 -0.174 -15.312 1.00 71.38 106 LEU A N 1
ATOM 858 C CA . LEU A 1 106 ? -8.790 -1.214 -14.823 1.00 71.38 106 LEU A CA 1
ATOM 859 C C . LEU A 1 106 ? -7.339 -0.730 -14.941 1.00 71.38 106 LEU A C 1
ATOM 861 O O . LEU A 1 106 ? -6.965 -0.221 -15.999 1.00 71.38 106 LEU A O 1
ATOM 865 N N . PRO A 1 107 ? -6.496 -0.931 -13.911 1.00 76.56 107 PRO A N 1
ATOM 866 C CA . PRO A 1 107 ? -5.112 -0.489 -13.963 1.00 76.56 107 PRO A CA 1
ATOM 867 C C . PRO A 1 107 ? -4.382 -1.173 -15.124 1.00 76.56 107 PRO A C 1
ATOM 869 O O . PRO A 1 107 ? -4.191 -2.392 -15.126 1.00 76.56 107 PRO A O 1
ATOM 872 N N . HIS A 1 108 ? -3.969 -0.370 -16.106 1.00 83.12 108 HIS A N 1
ATOM 873 C CA . HIS A 1 108 ? -3.199 -0.805 -17.265 1.00 83.12 108 HIS A CA 1
ATOM 874 C C . HIS A 1 108 ? -1.726 -0.444 -17.078 1.00 83.12 108 HIS A C 1
ATOM 876 O O . HIS A 1 108 ? -1.373 0.690 -16.746 1.00 83.12 108 HIS A O 1
ATOM 882 N N . ARG A 1 109 ? -0.841 -1.417 -17.286 1.00 86.31 109 ARG A N 1
ATOM 883 C CA . ARG A 1 109 ? 0.605 -1.222 -17.161 1.00 86.31 109 ARG A CA 1
ATOM 884 C C . ARG A 1 109 ? 1.158 -0.754 -18.500 1.00 86.31 109 ARG A C 1
ATOM 886 O O . ARG A 1 109 ? 1.168 -1.514 -19.467 1.00 86.31 109 ARG A O 1
ATOM 893 N N . ASN A 1 110 ? 1.635 0.486 -18.540 1.00 89.88 110 ASN A N 1
ATOM 894 C CA . ASN A 1 110 ? 2.300 1.053 -19.709 1.00 89.88 110 ASN A CA 1
ATOM 895 C C . ASN A 1 110 ? 3.811 0.868 -19.576 1.00 89.88 110 ASN A C 1
ATOM 897 O O . ASN A 1 110 ? 4.419 1.357 -18.625 1.00 89.88 110 ASN A O 1
ATOM 901 N N . VAL A 1 111 ? 4.409 0.161 -20.532 1.00 91.19 111 VAL A N 1
ATOM 902 C CA . VAL A 1 111 ? 5.863 0.036 -20.653 1.00 91.19 111 VAL A CA 1
ATOM 903 C C . VAL A 1 111 ? 6.294 1.009 -21.738 1.00 91.19 111 VAL A C 1
ATOM 905 O O . VAL A 1 111 ? 5.723 1.005 -22.830 1.00 91.19 111 VAL A O 1
ATOM 908 N N . LEU A 1 112 ? 7.246 1.878 -21.408 1.00 91.25 112 LEU A N 1
ATOM 909 C CA . LEU A 1 112 ? 7.834 2.818 -22.352 1.00 91.25 112 LEU A CA 1
ATOM 910 C C . LEU A 1 112 ? 9.233 2.327 -22.742 1.00 91.25 112 LEU A C 1
ATOM 912 O O . LEU A 1 112 ? 9.953 1.821 -21.874 1.00 91.25 112 LEU A O 1
ATOM 916 N N . PRO A 1 113 ? 9.638 2.502 -24.010 1.00 89.88 113 PRO A N 1
ATOM 917 C CA . PRO A 1 113 ? 10.995 2.202 -24.439 1.00 89.88 113 PRO A CA 1
ATOM 918 C C . PRO A 1 113 ? 11.993 3.091 -23.691 1.00 89.88 113 PRO A C 1
ATOM 920 O O . PRO A 1 113 ? 11.676 4.205 -23.251 1.00 89.88 113 PRO A O 1
ATOM 923 N N . LYS A 1 114 ? 13.227 2.607 -23.552 1.00 85.31 114 LYS A N 1
ATOM 924 C CA . LYS A 1 114 ? 14.285 3.362 -22.885 1.00 85.31 114 LYS A CA 1
ATOM 925 C C . LYS A 1 114 ? 14.553 4.655 -23.659 1.00 85.31 114 LYS A C 1
ATOM 927 O O . LYS A 1 114 ? 14.757 4.649 -24.870 1.00 85.31 114 LYS A O 1
ATOM 932 N N . ARG A 1 115 ? 14.591 5.789 -22.952 1.00 81.44 115 ARG A N 1
ATOM 933 C CA . ARG A 1 115 ? 14.977 7.061 -23.572 1.00 81.44 115 ARG A CA 1
ATOM 934 C C . ARG A 1 115 ? 16.451 6.990 -23.956 1.00 81.44 115 ARG A C 1
ATOM 936 O O . ARG A 1 115 ? 17.314 6.916 -23.083 1.00 81.44 115 ARG A O 1
ATOM 943 N N . GLN A 1 116 ? 16.734 7.041 -25.251 1.00 75.69 116 GLN A N 1
ATOM 944 C CA . GLN A 1 116 ? 18.106 7.135 -25.728 1.00 75.69 116 GLN A CA 1
ATOM 945 C C . GLN A 1 116 ? 18.696 8.508 -25.406 1.00 75.69 116 GLN A C 1
ATOM 947 O O . GLN A 1 116 ? 18.044 9.547 -25.559 1.00 75.69 116 GLN A O 1
ATOM 952 N N . SER A 1 117 ? 19.948 8.509 -24.959 1.00 72.06 117 SER A N 1
ATOM 953 C CA . SER A 1 117 ? 20.741 9.722 -24.814 1.00 72.06 117 SER A CA 1
ATOM 954 C C . SER A 1 117 ? 21.028 10.289 -26.202 1.00 72.06 117 SER A C 1
ATOM 956 O O . SER A 1 117 ? 21.823 9.725 -26.951 1.00 72.06 117 SER A O 1
ATOM 958 N N . ARG A 1 118 ? 20.379 11.402 -26.555 1.00 68.00 118 ARG A N 1
ATOM 959 C CA . ARG A 1 118 ? 20.777 12.190 -27.725 1.00 68.00 118 ARG A CA 1
ATOM 960 C C . ARG A 1 118 ? 22.059 12.932 -27.372 1.00 68.00 118 ARG A C 1
ATOM 962 O O . ARG A 1 118 ? 22.099 13.627 -26.358 1.00 68.00 118 ARG A O 1
ATOM 969 N N . ILE A 1 119 ? 23.095 12.763 -28.183 1.00 74.31 119 ILE A N 1
ATOM 970 C CA . ILE A 1 119 ? 24.321 13.548 -28.050 1.00 74.31 119 ILE A CA 1
ATOM 971 C C . ILE A 1 119 ? 23.999 14.969 -28.549 1.00 74.31 119 ILE A C 1
ATOM 973 O O . ILE A 1 119 ? 23.378 15.087 -29.608 1.00 74.31 119 ILE A O 1
ATOM 977 N N . PRO A 1 120 ? 24.345 16.035 -27.802 1.00 74.00 120 PRO A N 1
ATOM 978 C CA . PRO A 1 120 ? 24.106 17.409 -28.234 1.00 74.00 120 PRO A CA 1
ATOM 979 C C . PRO A 1 120 ? 24.717 17.672 -29.614 1.00 74.00 120 PRO A C 1
ATOM 981 O O . PRO A 1 120 ? 25.894 17.390 -29.841 1.00 74.00 120 PRO A O 1
ATOM 984 N N . GLU A 1 121 ? 23.923 18.229 -30.531 1.00 68.50 121 GLU A N 1
ATOM 985 C CA . GLU A 1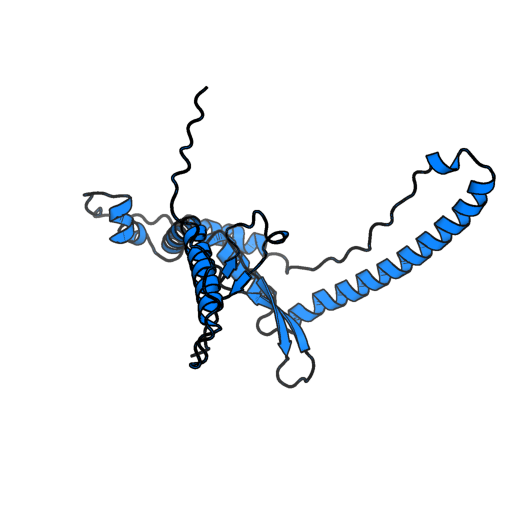 121 ? 24.335 18.488 -31.921 1.00 68.50 121 GLU A CA 1
ATOM 986 C C . GLU A 1 121 ? 25.538 19.440 -32.025 1.00 68.50 121 GLU A C 1
ATOM 988 O O . GLU A 1 121 ? 26.280 19.403 -33.006 1.00 68.50 121 GLU A O 1
ATOM 993 N N . GLU A 1 122 ? 25.752 20.249 -30.988 1.00 71.38 122 GLU A N 1
ATOM 994 C CA . GLU A 1 122 ? 26.837 21.222 -30.841 1.00 71.38 122 GLU A CA 1
ATOM 995 C C . GLU A 1 122 ? 28.226 20.569 -30.822 1.00 71.38 122 GLU A C 1
ATOM 997 O O . GLU A 1 122 ? 29.177 21.141 -31.348 1.00 71.38 122 GLU A O 1
ATOM 1002 N N . ILE A 1 123 ? 28.354 19.342 -30.298 1.00 66.81 123 ILE A N 1
ATOM 1003 C CA . ILE A 1 123 ? 29.644 18.627 -30.223 1.00 66.81 123 ILE A CA 1
ATOM 1004 C C . ILE A 1 123 ? 30.171 18.289 -31.629 1.00 66.81 123 ILE A C 1
ATOM 1006 O O . ILE A 1 123 ? 31.376 18.191 -31.846 1.00 66.81 123 ILE A O 1
ATOM 1010 N N . TYR A 1 124 ? 29.275 18.158 -32.607 1.00 63.34 124 TYR A N 1
ATOM 1011 C CA . TYR A 1 124 ? 29.602 17.707 -33.958 1.00 63.34 124 TYR A CA 1
ATOM 1012 C C . TYR A 1 124 ? 29.860 18.837 -34.962 1.00 63.34 124 TYR A C 1
ATOM 1014 O O . TYR A 1 124 ? 30.175 18.548 -36.113 1.00 63.34 124 TYR A O 1
ATOM 1022 N N . GLN A 1 125 ? 29.710 20.109 -34.576 1.00 67.00 125 GLN A N 1
ATOM 1023 C CA . GLN A 1 125 ? 29.882 21.243 -35.499 1.00 67.00 125 GLN A CA 1
ATOM 1024 C C . GLN A 1 125 ? 31.354 21.582 -35.783 1.00 67.00 125 GLN A C 1
ATOM 1026 O O . GLN A 1 125 ? 31.642 22.324 -36.719 1.00 67.00 125 GLN A O 1
ATOM 1031 N N . PHE A 1 126 ? 32.285 21.041 -34.994 1.00 66.31 126 PHE A N 1
ATOM 1032 C CA . PHE A 1 126 ? 33.690 21.449 -35.016 1.00 66.31 126 PHE A CA 1
ATOM 1033 C C . PHE A 1 126 ? 34.599 20.593 -35.912 1.00 66.31 126 PHE A C 1
ATOM 1035 O O . PHE A 1 126 ? 35.717 21.019 -36.190 1.00 66.31 126 PHE A O 1
ATOM 1042 N N . ASP A 1 127 ? 34.152 19.422 -36.386 1.00 68.88 127 ASP A N 1
ATOM 1043 C CA . ASP A 1 127 ? 35.005 18.486 -37.136 1.00 68.88 127 ASP A CA 1
ATOM 1044 C C . ASP A 1 127 ? 34.287 17.905 -38.379 1.00 68.88 127 ASP A C 1
ATOM 1046 O O . ASP A 1 127 ? 33.260 17.242 -38.239 1.00 68.88 127 ASP A O 1
ATOM 1050 N N . PRO A 1 128 ? 34.801 18.100 -39.610 1.00 67.94 128 PRO A N 1
ATOM 1051 C CA . PRO A 1 128 ? 34.263 17.495 -40.834 1.00 67.94 128 PRO A CA 1
ATOM 1052 C C . PRO A 1 128 ? 34.167 15.959 -40.807 1.00 67.94 128 PRO A C 1
ATOM 1054 O O . PRO A 1 128 ? 33.304 15.393 -41.481 1.00 67.94 128 PRO A O 1
ATOM 1057 N N . TYR A 1 129 ? 34.994 15.268 -40.011 1.00 74.12 129 TYR A N 1
ATOM 1058 C CA . TYR A 1 129 ? 34.904 13.811 -39.830 1.00 74.12 129 TYR A CA 1
ATOM 1059 C C . TYR A 1 129 ? 33.676 13.392 -38.994 1.00 74.12 129 TYR A C 1
ATOM 1061 O O . TYR A 1 129 ? 33.141 12.287 -39.141 1.00 74.12 129 TYR A O 1
ATOM 1069 N N . ALA A 1 130 ? 33.145 14.302 -38.171 1.00 70.44 130 ALA A N 1
ATOM 1070 C CA . ALA A 1 130 ? 31.967 14.059 -37.344 1.00 70.44 130 ALA A CA 1
ATOM 1071 C C . ALA A 1 130 ? 30.679 13.848 -38.155 1.00 70.44 130 ALA A C 1
ATOM 1073 O O . ALA A 1 130 ? 29.765 13.171 -37.681 1.00 70.44 130 ALA A O 1
ATOM 1074 N N . ALA A 1 131 ? 30.598 14.382 -39.379 1.00 73.75 131 ALA A N 1
ATOM 1075 C CA . ALA A 1 131 ? 29.427 14.226 -40.241 1.00 73.75 131 ALA A CA 1
ATOM 1076 C C . ALA A 1 131 ? 29.211 12.763 -40.673 1.00 73.75 131 ALA A C 1
ATOM 1078 O O . ALA A 1 131 ? 28.077 12.284 -40.684 1.00 73.75 131 ALA A O 1
ATOM 1079 N N . GLN A 1 132 ? 30.291 12.023 -40.950 1.00 78.88 132 GLN A N 1
ATOM 1080 C CA . GLN A 1 132 ? 30.208 10.599 -41.293 1.00 78.88 132 GLN A CA 1
ATOM 1081 C C . GLN A 1 132 ? 29.873 9.743 -40.061 1.00 78.88 132 GLN A C 1
ATOM 1083 O O . GLN A 1 132 ? 29.045 8.833 -40.140 1.00 78.88 132 GLN A O 1
ATOM 1088 N N . MET A 1 133 ? 30.450 10.073 -38.898 1.00 78.31 133 MET A N 1
ATOM 1089 C CA . MET A 1 133 ? 30.110 9.407 -37.634 1.00 78.31 133 MET A CA 1
ATOM 1090 C C . MET A 1 133 ? 28.657 9.649 -37.210 1.00 78.31 133 MET A C 1
ATOM 1092 O O . MET A 1 133 ? 28.032 8.742 -36.664 1.00 78.31 133 MET A O 1
ATOM 1096 N N . ARG A 1 134 ? 28.087 10.827 -37.499 1.00 77.31 134 ARG A N 1
ATOM 1097 C CA . ARG A 1 134 ? 26.678 11.138 -37.218 1.00 77.31 134 ARG A CA 1
ATOM 1098 C C . ARG A 1 134 ? 25.736 10.173 -37.935 1.00 77.31 134 ARG A C 1
ATOM 1100 O O . ARG A 1 134 ? 24.870 9.594 -37.292 1.00 77.31 134 ARG A O 1
ATOM 1107 N N . GLN A 1 135 ? 25.938 9.945 -39.231 1.00 80.44 135 GLN A N 1
ATOM 1108 C CA . GLN A 1 135 ? 25.073 9.054 -40.012 1.00 80.44 135 GLN A CA 1
ATOM 1109 C C . GLN A 1 135 ? 25.141 7.598 -39.516 1.00 80.44 135 GLN A C 1
ATOM 1111 O O . GLN A 1 135 ? 24.127 6.896 -39.466 1.00 80.44 135 GLN A O 1
ATOM 1116 N N . MET A 1 136 ? 26.325 7.143 -39.095 1.00 83.31 136 MET A N 1
ATOM 1117 C CA . MET A 1 136 ? 26.493 5.824 -38.477 1.00 83.31 136 MET A CA 1
ATOM 1118 C C . MET A 1 136 ? 25.834 5.744 -37.088 1.00 83.31 136 MET A C 1
ATOM 1120 O O . MET A 1 136 ? 25.188 4.747 -36.770 1.00 83.31 136 MET A O 1
ATOM 1124 N N . PHE A 1 137 ? 25.937 6.794 -36.270 1.00 80.94 137 PHE A N 1
ATOM 1125 C CA . PHE A 1 137 ? 25.313 6.829 -34.946 1.00 80.94 137 PHE A CA 1
ATOM 1126 C C . PHE A 1 137 ? 23.783 6.923 -35.028 1.00 80.94 137 PHE A C 1
ATOM 1128 O O . PHE A 1 137 ? 23.092 6.230 -34.291 1.00 80.94 137 PHE A O 1
ATOM 1135 N N . GLU A 1 138 ? 23.236 7.718 -35.950 1.00 83.62 138 GLU A N 1
ATOM 1136 C CA . GLU A 1 138 ? 21.788 7.845 -36.170 1.00 83.62 138 GLU A CA 1
ATOM 1137 C C . GLU A 1 138 ? 21.171 6.549 -36.717 1.00 83.62 138 GLU A C 1
ATOM 1139 O O . GLU A 1 138 ? 20.101 6.127 -36.270 1.00 83.62 138 GLU A O 1
ATOM 1144 N N . SER A 1 139 ? 21.858 5.867 -37.639 1.00 83.88 139 SER A N 1
ATOM 1145 C CA . SER A 1 139 ? 21.404 4.560 -38.137 1.00 83.88 139 SER A CA 1
ATOM 1146 C C . SER A 1 139 ? 21.467 3.469 -37.062 1.00 83.88 139 SER A C 1
ATOM 1148 O O . SER A 1 139 ? 20.526 2.687 -36.937 1.00 83.88 139 SER A O 1
ATOM 1150 N N . SER A 1 140 ? 22.506 3.454 -36.221 1.00 84.06 140 SER A N 1
ATOM 1151 C CA . SER A 1 140 ? 22.565 2.537 -35.072 1.00 84.06 140 SER A CA 1
ATOM 1152 C C . SER A 1 140 ? 21.484 2.856 -34.034 1.00 84.06 140 SER A C 1
ATOM 1154 O O . SER A 1 140 ? 20.781 1.963 -33.571 1.00 84.06 140 SER A O 1
ATOM 1156 N N . ALA A 1 141 ? 21.292 4.136 -33.707 1.00 83.38 141 ALA A N 1
ATOM 1157 C CA . ALA A 1 141 ? 20.318 4.580 -32.715 1.00 83.38 141 ALA A CA 1
ATOM 1158 C C . ALA A 1 141 ? 18.879 4.244 -33.130 1.00 83.38 141 ALA A C 1
ATOM 1160 O O . ALA A 1 141 ? 18.092 3.793 -32.299 1.00 83.38 141 ALA A O 1
ATOM 1161 N N . THR A 1 142 ? 18.530 4.420 -3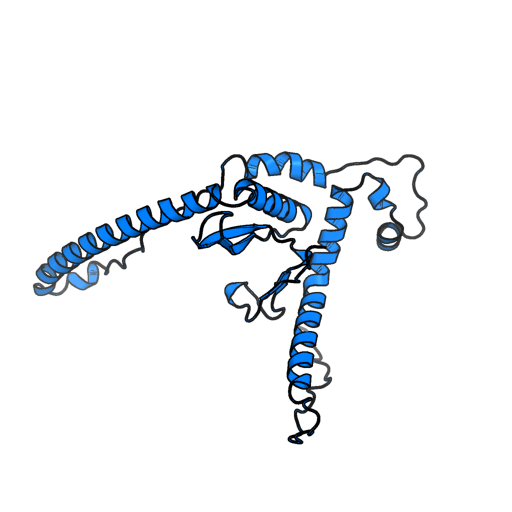4.408 1.00 84.62 142 THR A N 1
ATOM 1162 C CA . THR A 1 142 ? 17.199 4.060 -34.934 1.00 84.62 142 THR A CA 1
ATOM 1163 C C . THR A 1 142 ? 16.945 2.555 -34.897 1.00 84.62 142 THR A C 1
ATOM 1165 O O . THR A 1 142 ? 15.836 2.139 -34.554 1.00 84.62 142 THR A O 1
ATOM 1168 N N . TYR A 1 143 ? 17.963 1.737 -35.172 1.00 86.12 143 TYR A N 1
ATOM 1169 C CA . TYR A 1 143 ? 17.869 0.284 -35.036 1.00 86.12 143 TYR A CA 1
ATOM 1170 C C . TYR A 1 143 ? 17.644 -0.140 -33.576 1.00 86.12 143 TYR A C 1
ATOM 1172 O O . TYR A 1 143 ? 16.727 -0.911 -33.285 1.00 86.12 143 TYR A O 1
ATOM 1180 N N . ASP A 1 144 ? 18.400 0.440 -32.644 1.00 86.81 144 ASP A N 1
ATOM 1181 C CA . ASP A 1 144 ? 18.251 0.166 -31.213 1.00 86.81 144 ASP A CA 1
ATOM 1182 C C . ASP A 1 144 ? 16.873 0.613 -30.683 1.00 86.81 144 ASP A C 1
ATOM 1184 O O . ASP A 1 144 ? 16.243 -0.104 -29.906 1.00 86.81 144 ASP A O 1
ATOM 1188 N N . GLN A 1 145 ? 16.343 1.752 -31.155 1.00 87.12 145 GLN A N 1
ATOM 1189 C CA . GLN A 1 145 ? 14.977 2.193 -30.821 1.00 87.12 145 GLN A CA 1
ATOM 1190 C C . GLN A 1 145 ? 13.926 1.207 -31.321 1.00 87.12 145 GLN A C 1
ATOM 1192 O O . GLN A 1 145 ? 12.947 0.943 -30.622 1.00 87.12 145 GLN A O 1
ATOM 1197 N N . ALA A 1 146 ? 14.106 0.666 -32.528 1.00 87.62 146 ALA A N 1
ATOM 1198 C CA . ALA A 1 146 ? 13.186 -0.321 -33.074 1.00 87.62 146 ALA A CA 1
ATOM 1199 C C . ALA A 1 146 ? 13.150 -1.585 -32.200 1.00 87.62 146 ALA A C 1
ATOM 1201 O O . ALA A 1 146 ? 12.064 -2.088 -31.909 1.00 87.62 146 ALA A O 1
ATOM 1202 N N . ILE A 1 147 ? 14.308 -2.048 -31.716 1.00 89.94 147 ILE A N 1
ATOM 1203 C CA . ILE A 1 147 ? 14.397 -3.184 -30.786 1.00 89.94 147 ILE A CA 1
ATOM 1204 C C . ILE A 1 147 ? 13.709 -2.862 -29.454 1.00 89.94 147 ILE A C 1
ATOM 1206 O O . ILE A 1 147 ? 12.862 -3.636 -29.001 1.00 89.94 147 ILE A O 1
ATOM 1210 N N . ASP A 1 148 ? 14.026 -1.718 -28.844 1.00 89.38 148 ASP A N 1
ATOM 1211 C CA . ASP A 1 148 ? 13.453 -1.316 -27.554 1.00 89.38 148 ASP A CA 1
ATOM 1212 C C . ASP A 1 148 ? 11.924 -1.191 -27.618 1.00 89.38 148 ASP A C 1
ATOM 1214 O O . ASP A 1 148 ? 11.225 -1.592 -26.684 1.00 89.38 148 ASP A O 1
ATOM 1218 N N . ASN A 1 149 ? 11.386 -0.697 -28.736 1.00 91.44 149 ASN A N 1
ATOM 1219 C CA . ASN A 1 149 ? 9.943 -0.620 -28.964 1.00 91.44 149 ASN A CA 1
ATOM 1220 C C . ASN A 1 149 ? 9.293 -2.009 -28.980 1.00 91.44 149 ASN A C 1
ATOM 1222 O O . ASN A 1 149 ? 8.262 -2.208 -28.333 1.00 91.44 149 ASN A O 1
ATOM 1226 N N . VAL A 1 150 ? 9.909 -2.981 -29.659 1.00 92.19 150 VAL A N 1
ATOM 1227 C CA . VAL A 1 150 ? 9.410 -4.365 -29.702 1.00 92.19 150 VAL A CA 1
ATOM 1228 C C . VAL A 1 150 ? 9.447 -4.999 -28.311 1.00 92.19 150 VAL A C 1
ATOM 1230 O O . VAL A 1 150 ? 8.458 -5.601 -27.886 1.00 92.19 150 VAL A O 1
ATOM 1233 N N . ILE A 1 151 ? 10.546 -4.830 -27.568 1.00 91.81 151 ILE A N 1
ATOM 1234 C CA . ILE A 1 151 ? 10.671 -5.338 -26.191 1.00 91.81 151 ILE A CA 1
ATOM 1235 C C . ILE A 1 151 ? 9.596 -4.715 -25.295 1.00 91.81 151 ILE A C 1
ATOM 1237 O O . ILE A 1 151 ? 8.930 -5.424 -24.537 1.00 91.81 151 ILE A O 1
ATOM 1241 N N . SER A 1 152 ? 9.399 -3.401 -25.402 1.00 92.69 152 SER A N 1
ATOM 1242 C CA . SER A 1 152 ? 8.397 -2.659 -24.640 1.00 92.69 152 SER A CA 1
ATOM 1243 C C . SER A 1 152 ? 6.977 -3.148 -24.934 1.00 92.69 152 SER A C 1
ATOM 1245 O O . SER A 1 152 ? 6.196 -3.373 -24.007 1.00 92.69 152 SER A O 1
ATOM 1247 N N . GLU A 1 153 ? 6.640 -3.384 -26.204 1.00 93.44 153 GLU A N 1
ATOM 1248 C CA . GLU A 1 153 ? 5.332 -3.910 -26.604 1.00 93.44 153 GLU A CA 1
ATOM 1249 C C . GLU A 1 153 ? 5.110 -5.342 -26.095 1.00 93.44 153 GLU A C 1
ATOM 1251 O O . GLU A 1 153 ? 4.047 -5.650 -25.545 1.00 93.44 153 GLU A O 1
ATOM 1256 N N . MET A 1 154 ? 6.114 -6.217 -26.223 1.00 92.12 154 MET A N 1
ATOM 1257 C CA . MET A 1 154 ? 6.046 -7.590 -25.709 1.00 92.12 154 MET A CA 1
ATOM 1258 C C . MET A 1 154 ? 5.872 -7.610 -24.188 1.00 92.12 154 MET A C 1
ATOM 1260 O O . MET A 1 154 ? 4.999 -8.314 -23.670 1.00 92.12 154 MET A O 1
ATOM 1264 N N . MET A 1 155 ? 6.655 -6.799 -23.472 1.00 90.25 155 MET A N 1
ATOM 1265 C CA . MET A 1 155 ? 6.556 -6.667 -22.021 1.00 90.25 155 MET A CA 1
ATOM 1266 C C . MET A 1 155 ? 5.196 -6.097 -21.609 1.00 90.25 155 MET A C 1
ATOM 1268 O O . MET A 1 155 ? 4.572 -6.612 -20.684 1.00 90.25 155 MET A O 1
ATOM 1272 N N . GLY A 1 156 ? 4.696 -5.082 -22.318 1.00 90.50 156 GLY A N 1
ATOM 1273 C CA . GLY A 1 156 ? 3.372 -4.509 -22.088 1.00 90.50 156 GLY A CA 1
ATOM 1274 C C . GLY A 1 156 ? 2.258 -5.543 -22.256 1.00 90.50 156 GLY A C 1
ATOM 1275 O O . GLY A 1 156 ? 1.406 -5.681 -21.376 1.00 90.50 156 GLY A O 1
ATOM 1276 N N . LYS A 1 157 ? 2.285 -6.337 -23.334 1.00 90.25 157 LYS A N 1
ATOM 1277 C CA . LYS A 1 157 ? 1.313 -7.424 -23.549 1.00 90.25 157 LYS A CA 1
ATOM 1278 C C . LYS A 1 157 ? 1.371 -8.465 -22.432 1.00 90.25 157 LYS A C 1
ATOM 1280 O O . LYS A 1 157 ? 0.327 -8.852 -21.910 1.00 90.25 157 LYS A O 1
ATOM 1285 N N . TRP A 1 158 ? 2.570 -8.879 -22.023 1.00 87.88 158 TRP A N 1
ATOM 1286 C CA . TRP A 1 158 ? 2.745 -9.841 -20.934 1.00 87.88 158 TRP A CA 1
ATOM 1287 C C . TRP A 1 158 ? 2.227 -9.303 -19.594 1.00 87.88 158 TRP A C 1
ATOM 1289 O O . TRP A 1 158 ? 1.401 -9.943 -18.942 1.00 87.88 158 TRP A O 1
ATOM 1299 N N . LEU A 1 159 ? 2.645 -8.096 -19.205 1.00 86.94 159 LEU A N 1
ATOM 1300 C CA . LEU A 1 159 ? 2.282 -7.480 -17.927 1.00 86.94 159 LEU A CA 1
ATOM 1301 C C . LEU A 1 159 ? 0.788 -7.178 -17.789 1.00 86.94 159 LEU A C 1
ATOM 1303 O O . LEU A 1 159 ? 0.314 -7.109 -16.654 1.00 86.94 159 LEU A O 1
ATOM 1307 N N . ASN A 1 160 ? 0.068 -7.002 -18.898 1.00 87.44 160 ASN A N 1
ATOM 1308 C CA . ASN A 1 160 ? -1.387 -6.817 -18.915 1.00 87.44 160 ASN A CA 1
ATOM 1309 C C . ASN A 1 160 ? -2.163 -8.132 -19.101 1.00 87.44 160 ASN A C 1
ATOM 1311 O O . ASN A 1 160 ? -3.360 -8.183 -18.816 1.00 87.44 160 ASN A O 1
ATOM 1315 N N . HIS A 1 161 ? -1.492 -9.212 -19.510 1.00 85.19 161 HIS A N 1
ATOM 1316 C CA . HIS A 1 161 ? -2.069 -10.554 -19.550 1.00 85.19 161 HIS A CA 1
ATOM 1317 C C . HIS A 1 161 ? -2.081 -11.214 -18.164 1.00 85.19 161 HIS A C 1
ATOM 1319 O O . HIS A 1 161 ? -3.134 -11.678 -17.725 1.00 85.19 161 HIS A O 1
ATOM 1325 N N . THR A 1 162 ? -0.959 -11.196 -17.426 1.00 81.06 162 THR A N 1
ATOM 1326 C CA . THR A 1 162 ? -0.873 -11.885 -16.119 1.00 81.06 162 THR A CA 1
ATOM 1327 C C . THR A 1 162 ? -1.938 -11.476 -15.088 1.00 81.06 162 THR A C 1
ATOM 1329 O O . THR A 1 162 ? -2.374 -12.351 -14.344 1.00 81.06 162 THR A O 1
ATOM 1332 N N . PRO A 1 163 ? -2.404 -10.212 -15.009 1.00 78.12 163 PRO A N 1
ATOM 1333 C CA . PRO A 1 163 ? -3.474 -9.783 -14.104 1.00 78.12 163 PRO A CA 1
ATOM 1334 C C . PRO A 1 163 ? -4.826 -10.478 -14.299 1.00 78.12 163 PRO A C 1
ATOM 1336 O O . PRO A 1 163 ? -5.626 -10.510 -13.362 1.00 78.12 163 PRO A O 1
ATOM 1339 N N . ARG A 1 164 ? -5.097 -10.989 -15.508 1.00 78.88 164 ARG A N 1
ATOM 1340 C CA . ARG A 1 164 ? -6.356 -11.667 -15.863 1.00 78.88 164 ARG A CA 1
ATOM 1341 C C . ARG A 1 164 ? -6.358 -13.145 -15.477 1.00 78.88 164 ARG A C 1
ATOM 1343 O O . ARG A 1 164 ? -7.418 -13.699 -15.233 1.00 78.88 164 ARG A O 1
ATOM 1350 N N . GLU A 1 165 ? -5.174 -13.739 -15.383 1.00 79.12 165 GLU A N 1
ATOM 1351 C CA . GLU A 1 165 ? -4.959 -15.161 -15.080 1.00 79.12 165 GLU A CA 1
ATOM 1352 C C . GLU A 1 165 ? -4.772 -15.431 -13.571 1.00 79.12 165 GLU A C 1
ATOM 1354 O O . GLU A 1 165 ? -4.557 -16.567 -13.155 1.00 79.12 165 GLU A O 1
ATOM 1359 N N . GLN A 1 166 ? -4.801 -14.387 -12.736 1.00 77.75 166 GLN A N 1
ATOM 1360 C CA . GLN A 1 166 ? -4.601 -14.482 -11.286 1.00 77.75 166 GLN A CA 1
ATOM 1361 C C . GLN A 1 166 ? -5.897 -14.813 -10.525 1.00 77.75 166 GLN A C 1
ATOM 1363 O O . GLN A 1 166 ? -6.982 -14.394 -10.937 1.00 77.75 166 GLN A O 1
ATOM 1368 N N . PRO A 1 167 ? -5.796 -15.501 -9.371 1.00 70.38 167 PRO A N 1
ATOM 1369 C CA . PRO A 1 167 ? -6.931 -15.817 -8.517 1.00 70.38 167 PRO A CA 1
ATOM 1370 C C . PRO A 1 167 ? -7.389 -14.547 -7.803 1.00 70.38 167 PRO A C 1
ATOM 1372 O O . PRO A 1 167 ? -6.604 -13.910 -7.096 1.00 70.38 167 PRO A O 1
ATOM 1375 N N . ALA A 1 168 ? -8.661 -14.197 -8.003 1.00 69.69 168 ALA A N 1
ATOM 1376 C CA . ALA A 1 168 ? -9.168 -12.8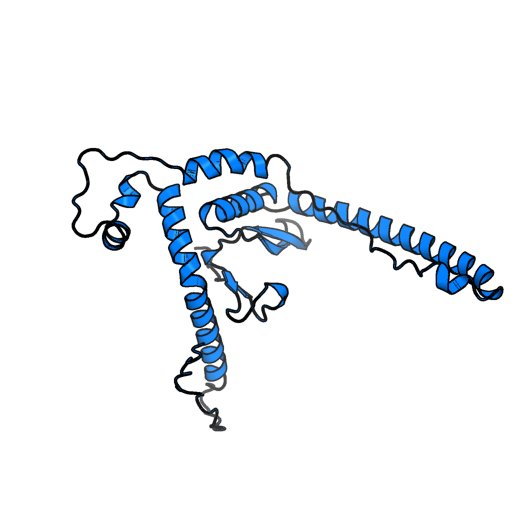37 -7.835 1.00 69.69 168 ALA A CA 1
ATOM 1377 C C . ALA A 1 168 ? -8.329 -11.859 -8.680 1.00 69.69 168 ALA A C 1
ATOM 1379 O O . ALA A 1 168 ? -7.169 -11.580 -8.395 1.00 69.69 168 ALA A O 1
ATOM 1380 N N . THR A 1 169 ? -8.897 -11.384 -9.785 1.00 80.81 169 THR A N 1
ATOM 1381 C CA . THR A 1 169 ? -8.199 -10.533 -10.760 1.00 80.81 169 THR A CA 1
ATOM 1382 C C . THR A 1 169 ? -7.512 -9.335 -10.091 1.00 80.81 169 THR A C 1
ATOM 1384 O O . THR A 1 169 ? -7.925 -8.882 -9.020 1.00 80.81 169 THR A O 1
ATOM 1387 N N . LEU A 1 170 ? -6.499 -8.751 -10.743 1.00 84.62 170 LEU A N 1
ATOM 1388 C CA . LEU A 1 170 ? -5.825 -7.546 -10.224 1.00 84.62 170 LEU A CA 1
ATOM 1389 C C . LEU A 1 170 ? -6.808 -6.425 -9.870 1.00 84.62 170 LEU A C 1
ATOM 1391 O O . LEU A 1 170 ? -6.564 -5.695 -8.924 1.00 84.62 170 LEU A O 1
ATOM 1395 N N . ALA A 1 171 ? -7.932 -6.325 -10.582 1.00 86.19 171 ALA A N 1
ATOM 1396 C CA . ALA A 1 171 ? -9.001 -5.380 -10.280 1.00 86.19 171 ALA A CA 1
ATOM 1397 C C . ALA A 1 171 ? -9.463 -5.470 -8.820 1.00 86.19 171 ALA A C 1
ATOM 1399 O O . ALA A 1 171 ? -9.562 -4.456 -8.137 1.00 86.19 171 ALA A O 1
ATOM 1400 N N . SER A 1 172 ? -9.696 -6.691 -8.334 1.00 88.38 172 SER A N 1
ATOM 1401 C CA . SER A 1 172 ? -10.172 -6.942 -6.975 1.00 88.38 172 SER A CA 1
ATOM 1402 C C . SER A 1 172 ? -9.099 -6.617 -5.935 1.00 88.38 172 SER A C 1
ATOM 1404 O O . SER A 1 172 ? -9.378 -5.925 -4.955 1.00 88.38 172 SER A O 1
ATOM 1406 N N . HIS A 1 173 ? -7.850 -7.032 -6.174 1.00 90.38 173 HIS A N 1
ATOM 1407 C CA . HIS A 1 173 ? -6.732 -6.708 -5.279 1.00 90.38 173 HIS A CA 1
ATOM 1408 C C . HIS A 1 173 ? -6.442 -5.204 -5.247 1.00 90.38 173 HIS A C 1
ATOM 1410 O O . HIS A 1 173 ? -6.226 -4.630 -4.180 1.00 90.38 173 HIS A O 1
ATOM 1416 N N . SER A 1 174 ? -6.475 -4.543 -6.404 1.00 89.81 174 SER A N 1
ATOM 1417 C CA . SER A 1 174 ? -6.322 -3.093 -6.525 1.00 89.81 174 SER A CA 1
ATOM 1418 C C . SER A 1 174 ? -7.470 -2.348 -5.855 1.00 89.81 174 SER A C 1
ATOM 1420 O O . SER A 1 174 ? -7.211 -1.365 -5.170 1.00 89.81 174 SER A O 1
ATOM 1422 N N . GLN A 1 175 ? -8.706 -2.834 -5.971 1.00 89.94 175 GLN A N 1
ATOM 1423 C CA . GLN A 1 175 ? -9.851 -2.276 -5.257 1.00 89.94 175 GLN A CA 1
ATOM 1424 C C . GLN A 1 175 ? -9.641 -2.319 -3.745 1.00 89.94 175 GLN A C 1
ATOM 1426 O O . GLN A 1 175 ? -9.793 -1.296 -3.078 1.00 89.94 175 GLN A O 1
ATOM 1431 N N . ALA A 1 176 ? -9.243 -3.472 -3.205 1.00 91.19 176 ALA A N 1
ATOM 1432 C CA . ALA A 1 176 ? -8.957 -3.607 -1.780 1.00 91.19 176 ALA A CA 1
ATOM 1433 C C . ALA A 1 176 ? -7.816 -2.673 -1.336 1.00 91.19 176 ALA A C 1
ATOM 1435 O O . ALA A 1 176 ? -7.935 -1.987 -0.321 1.00 91.19 176 ALA A O 1
ATOM 1436 N N . ALA A 1 177 ? -6.750 -2.563 -2.137 1.00 93.12 177 ALA A N 1
ATOM 1437 C CA . ALA A 1 177 ? -5.641 -1.654 -1.858 1.00 93.12 177 ALA A CA 1
ATOM 1438 C C . ALA A 1 177 ? -6.058 -0.173 -1.903 1.00 93.12 177 ALA A C 1
ATOM 1440 O O . ALA A 1 177 ? -5.613 0.604 -1.062 1.00 93.12 177 ALA A O 1
ATOM 1441 N N . ILE A 1 178 ? -6.915 0.228 -2.847 1.00 92.81 178 ILE A N 1
ATOM 1442 C CA . ILE A 1 178 ? -7.431 1.603 -2.949 1.00 92.81 178 ILE A CA 1
ATOM 1443 C C . ILE A 1 178 ? -8.330 1.925 -1.755 1.00 92.81 178 ILE A C 1
ATOM 1445 O O . ILE A 1 178 ? -8.195 2.993 -1.165 1.00 92.81 178 ILE A O 1
ATOM 1449 N N . VAL A 1 179 ? -9.214 1.006 -1.361 1.00 92.12 179 VAL A N 1
ATOM 1450 C CA . VAL A 1 179 ? -10.067 1.192 -0.177 1.00 92.12 179 VAL A CA 1
ATOM 1451 C C . VAL A 1 179 ? -9.212 1.339 1.081 1.00 92.12 179 VAL A C 1
ATOM 1453 O O . VAL A 1 179 ? -9.420 2.275 1.852 1.00 92.12 179 VAL A O 1
ATOM 1456 N N . ASP A 1 180 ? -8.200 0.489 1.259 1.00 93.94 180 ASP A N 1
ATOM 1457 C CA . ASP A 1 180 ? -7.249 0.624 2.365 1.00 93.94 180 ASP A CA 1
ATOM 1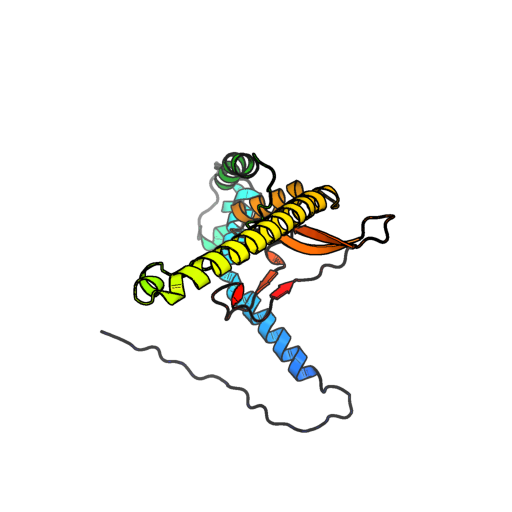458 C C . ASP A 1 180 ? -6.474 1.949 2.301 1.00 93.94 180 ASP A C 1
ATOM 1460 O O . ASP A 1 180 ? -6.277 2.596 3.330 1.00 93.94 180 ASP A O 1
ATOM 1464 N N . ALA A 1 181 ? -6.091 2.413 1.109 1.00 93.94 181 ALA A N 1
ATOM 1465 C CA . ALA A 1 181 ? -5.439 3.707 0.940 1.00 93.94 181 ALA A CA 1
ATOM 1466 C C . ALA A 1 181 ? -6.350 4.878 1.335 1.00 93.94 181 ALA A C 1
ATOM 1468 O O . ALA A 1 181 ? -5.888 5.796 2.010 1.00 93.94 181 ALA A O 1
ATOM 1469 N N . LEU A 1 182 ? -7.635 4.833 0.973 1.00 93.25 182 LEU A N 1
ATOM 1470 C CA . LEU A 1 182 ? -8.608 5.872 1.319 1.00 93.25 182 LEU A CA 1
ATOM 1471 C C . LEU A 1 182 ? -8.959 5.874 2.813 1.00 93.25 182 LEU A C 1
ATOM 1473 O O . LEU A 1 182 ? -9.135 6.943 3.392 1.00 93.25 182 LEU A O 1
ATOM 1477 N N . VAL A 1 183 ? -9.056 4.698 3.443 1.00 92.56 183 VAL A N 1
ATOM 1478 C CA . VAL A 1 183 ? -9.467 4.573 4.853 1.00 92.56 183 VAL A CA 1
ATOM 1479 C C . VAL A 1 183 ? -8.273 4.669 5.803 1.00 92.56 183 VAL A C 1
ATOM 1481 O O . VAL A 1 183 ? -8.280 5.469 6.733 1.00 92.56 183 VAL A O 1
ATOM 1484 N N . LYS A 1 184 ? -7.235 3.857 5.587 1.00 93.88 184 LYS A N 1
ATOM 1485 C CA . LYS A 1 184 ? -6.069 3.727 6.479 1.00 93.88 184 LYS A CA 1
ATOM 1486 C C . LYS A 1 184 ? -4.915 4.650 6.070 1.00 93.88 184 LYS A C 1
ATOM 1488 O O . LYS A 1 184 ? -3.907 4.721 6.768 1.00 93.88 184 LYS A O 1
ATOM 1493 N N . GLY A 1 185 ? -5.001 5.317 4.918 1.00 92.75 185 GLY A N 1
ATOM 1494 C CA . GLY A 1 185 ? -3.931 6.162 4.376 1.00 92.75 185 GLY A CA 1
ATOM 1495 C C . GLY A 1 185 ? -2.800 5.393 3.684 1.00 92.75 185 GLY A C 1
ATOM 1496 O O . GLY A 1 185 ? -1.816 6.005 3.269 1.00 92.75 185 GLY A O 1
ATOM 1497 N N . ARG A 1 186 ? -2.891 4.058 3.577 1.00 93.12 186 ARG A N 1
ATOM 1498 C CA . ARG A 1 186 ? -1.912 3.205 2.879 1.00 93.12 186 ARG A CA 1
ATOM 1499 C C . ARG A 1 186 ? -2.620 2.034 2.211 1.00 93.12 186 ARG A C 1
ATOM 1501 O O . ARG A 1 186 ? -3.423 1.377 2.854 1.00 93.12 186 ARG A O 1
ATOM 1508 N N . GLY A 1 187 ? -2.273 1.752 0.960 1.00 93.31 187 GLY A N 1
ATOM 1509 C CA . GLY A 1 187 ? -2.696 0.559 0.228 1.00 93.31 187 GLY A CA 1
ATOM 1510 C C . GLY A 1 187 ? -1.472 -0.211 -0.241 1.00 93.31 187 GLY A C 1
ATOM 1511 O O . GLY A 1 187 ? -0.526 0.402 -0.736 1.00 93.31 187 GLY A O 1
ATOM 1512 N N . VAL A 1 188 ? -1.456 -1.533 -0.062 1.00 93.44 188 VAL A N 1
ATOM 1513 C CA . VAL A 1 188 ? -0.286 -2.357 -0.390 1.00 93.44 188 VAL A CA 1
ATOM 1514 C C . VAL A 1 188 ? -0.681 -3.461 -1.362 1.00 93.44 188 VAL A C 1
ATOM 1516 O O . VAL A 1 188 ? -1.583 -4.256 -1.103 1.00 93.44 188 VAL A O 1
ATOM 1519 N N . LEU A 1 189 ? 0.039 -3.514 -2.480 1.00 92.00 189 LEU A N 1
ATOM 1520 C CA . LEU A 1 189 ? 0.029 -4.632 -3.413 1.00 92.00 189 LEU A CA 1
ATOM 1521 C C . LEU A 1 189 ? 1.405 -5.282 -3.379 1.00 92.00 189 LEU A C 1
ATOM 1523 O O . LEU A 1 189 ? 2.416 -4.619 -3.610 1.00 92.00 189 LEU A O 1
ATOM 1527 N N . MET A 1 190 ? 1.445 -6.578 -3.102 1.00 91.00 190 MET A N 1
ATOM 1528 C CA . MET A 1 190 ? 2.679 -7.341 -3.111 1.00 91.00 190 MET A CA 1
ATOM 1529 C C . MET A 1 190 ? 2.761 -8.225 -4.343 1.00 91.00 190 MET A C 1
ATOM 1531 O O . MET A 1 190 ? 1.903 -9.071 -4.591 1.00 91.00 190 MET A O 1
ATOM 1535 N N . THR A 1 191 ? 3.862 -8.079 -5.068 1.00 89.56 191 THR A N 1
ATOM 1536 C CA . THR A 1 191 ? 4.176 -8.952 -6.189 1.00 89.56 191 THR A CA 1
ATOM 1537 C C . THR A 1 191 ? 4.771 -10.268 -5.687 1.00 89.56 191 THR A C 1
ATOM 1539 O O . THR A 1 191 ? 5.765 -10.256 -4.960 1.00 89.56 191 THR A O 1
ATOM 1542 N N . ARG A 1 192 ? 4.167 -11.406 -6.045 1.00 87.81 192 ARG A N 1
ATOM 1543 C CA . ARG A 1 192 ? 4.634 -12.756 -5.679 1.00 87.81 192 ARG A CA 1
ATOM 1544 C C . ARG A 1 192 ? 4.496 -13.721 -6.859 1.00 87.81 192 ARG A C 1
ATOM 1546 O O . ARG A 1 192 ? 3.566 -13.562 -7.653 1.00 87.81 192 ARG A O 1
ATOM 1553 N N . PRO A 1 193 ? 5.378 -14.729 -6.981 1.00 88.31 193 PRO A N 1
ATOM 1554 C CA . PRO A 1 193 ? 5.143 -15.828 -7.904 1.00 88.31 193 PRO A CA 1
ATOM 1555 C C . PRO A 1 193 ? 3.891 -16.603 -7.476 1.00 88.31 193 PRO A C 1
ATOM 1557 O O . PRO A 1 193 ? 3.668 -16.844 -6.290 1.00 88.31 193 PRO A O 1
ATOM 1560 N N . TYR A 1 194 ? 3.079 -16.982 -8.452 1.00 84.69 194 TYR A N 1
ATOM 1561 C CA . TYR A 1 194 ? 1.846 -17.733 -8.282 1.00 84.69 194 TYR A CA 1
ATOM 1562 C C . TYR A 1 194 ? 1.781 -18.859 -9.306 1.00 84.69 194 TYR A C 1
ATOM 1564 O O . TYR A 1 194 ? 2.129 -18.671 -10.471 1.00 84.69 194 TYR A O 1
ATOM 1572 N N . GLN A 1 195 ? 1.314 -20.023 -8.870 1.00 85.06 195 GLN A N 1
ATOM 1573 C CA . GLN A 1 195 ? 1.115 -21.178 -9.728 1.00 85.06 195 GLN A CA 1
ATOM 1574 C C . GLN A 1 195 ? -0.382 -21.404 -9.934 1.00 85.06 195 GLN A C 1
ATOM 1576 O O . GLN A 1 195 ? -1.131 -21.554 -8.969 1.00 85.06 195 GLN A O 1
ATOM 1581 N N . ASN A 1 196 ? -0.814 -21.409 -11.195 1.00 81.19 196 ASN A N 1
ATOM 1582 C CA . ASN A 1 196 ? -2.220 -21.601 -11.544 1.00 81.19 196 ASN A CA 1
ATOM 1583 C C . ASN A 1 196 ? -2.637 -23.066 -11.272 1.00 81.19 196 ASN A C 1
ATOM 1585 O O . ASN A 1 196 ? -1.922 -23.973 -11.714 1.00 81.19 196 ASN A O 1
ATOM 1589 N N . PRO A 1 197 ? -3.751 -23.331 -10.558 1.00 79.31 197 PRO A N 1
ATOM 1590 C CA . PRO A 1 197 ? -4.273 -24.673 -10.334 1.00 79.31 197 PRO A CA 1
ATOM 1591 C C . PRO A 1 197 ? -4.375 -25.467 -11.640 1.00 79.31 197 PRO A C 1
ATOM 1593 O O . PRO A 1 197 ? -5.052 -25.063 -12.580 1.00 79.31 197 PRO A O 1
ATOM 1596 N N . GLY A 1 198 ? -3.682 -26.604 -11.711 1.00 80.06 198 GLY A N 1
ATOM 1597 C CA . GLY A 1 198 ? -3.675 -27.466 -12.899 1.00 80.06 198 GLY A CA 1
ATOM 1598 C C . GLY A 1 198 ? -2.624 -27.117 -13.961 1.00 80.06 198 GLY A C 1
ATOM 1599 O O . GLY A 1 198 ? -2.526 -27.825 -14.960 1.00 80.06 198 GLY A O 1
ATOM 1600 N N . SER A 1 199 ? -1.797 -26.088 -13.749 1.00 82.69 199 SER A N 1
ATOM 1601 C CA . SER A 1 199 ? -0.659 -25.760 -14.613 1.00 82.69 199 SER A CA 1
ATOM 1602 C C . SER A 1 199 ? 0.665 -25.813 -13.846 1.00 82.69 199 SER A C 1
ATOM 1604 O O . SER A 1 199 ? 0.779 -25.350 -12.714 1.00 82.69 199 SER A O 1
ATOM 1606 N N . ASN A 1 200 ? 1.717 -26.314 -14.497 1.00 83.38 200 ASN A N 1
ATOM 1607 C CA . ASN A 1 200 ? 3.093 -26.227 -13.988 1.00 83.38 200 ASN A CA 1
ATOM 1608 C C . ASN A 1 200 ? 3.763 -24.877 -14.293 1.00 83.38 200 ASN A C 1
ATOM 1610 O O . ASN A 1 200 ? 4.967 -24.721 -14.098 1.00 83.38 200 ASN A O 1
ATOM 1614 N N . ARG A 1 201 ? 3.012 -23.894 -14.806 1.00 82.56 201 ARG A N 1
ATOM 1615 C CA . ARG A 1 201 ? 3.544 -22.562 -15.105 1.00 82.56 201 ARG A CA 1
ATOM 1616 C C . ARG A 1 201 ? 3.444 -21.657 -13.880 1.00 82.56 201 ARG A C 1
ATOM 1618 O O . ARG A 1 201 ? 2.353 -21.421 -13.364 1.00 82.56 201 ARG A O 1
ATOM 1625 N N . THR A 1 202 ? 4.581 -21.097 -13.481 1.00 84.25 202 THR A N 1
ATOM 1626 C CA . THR A 1 202 ? 4.666 -20.033 -12.477 1.00 84.25 202 THR A CA 1
ATOM 1627 C C . THR A 1 202 ? 4.537 -18.679 -13.164 1.00 84.25 202 THR A C 1
ATOM 1629 O O . THR A 1 202 ? 5.293 -18.362 -14.081 1.00 84.25 202 THR A O 1
ATOM 1632 N N . MET A 1 203 ? 3.576 -17.877 -12.724 1.00 84.75 203 MET A N 1
ATOM 1633 C CA . MET A 1 203 ? 3.311 -16.530 -13.222 1.00 84.75 203 MET A CA 1
ATOM 1634 C C . MET A 1 203 ? 3.567 -15.498 -12.124 1.00 84.75 203 MET A C 1
ATOM 1636 O O . MET A 1 203 ? 3.473 -15.795 -10.937 1.00 84.75 203 MET A O 1
ATOM 1640 N N . THR A 1 204 ? 3.868 -14.262 -12.511 1.00 85.06 204 THR A N 1
ATOM 1641 C CA . THR A 1 204 ? 4.031 -13.158 -11.559 1.00 85.06 204 THR A CA 1
ATOM 1642 C C . THR A 1 204 ? 2.679 -12.517 -11.271 1.00 85.06 204 THR A C 1
ATOM 1644 O O . THR A 1 204 ? 2.061 -11.950 -12.179 1.00 85.06 204 THR A O 1
ATOM 1647 N N . GLY A 1 205 ? 2.243 -12.598 -10.011 1.00 85.69 205 GLY A N 1
ATOM 1648 C CA . GLY A 1 205 ? 0.999 -12.014 -9.524 1.00 85.69 205 GLY A CA 1
ATOM 1649 C C . GLY A 1 205 ? 1.186 -10.806 -8.619 1.00 85.69 205 GLY A C 1
ATOM 1650 O O . GLY A 1 205 ? 2.256 -10.641 -8.044 1.00 85.69 205 GLY A O 1
ATOM 1651 N N . SER A 1 206 ? 0.156 -9.966 -8.494 1.00 88.44 206 SER A N 1
ATOM 1652 C CA . SER A 1 206 ? 0.119 -8.827 -7.569 1.00 88.44 206 SER A CA 1
ATOM 1653 C C . SER A 1 206 ? -1.094 -8.967 -6.654 1.00 88.44 206 SER A C 1
ATOM 1655 O O . SER A 1 206 ? -2.230 -8.859 -7.105 1.00 88.44 206 SER A O 1
ATOM 1657 N N . PHE A 1 207 ? -0.837 -9.197 -5.371 1.00 90.38 207 PHE A N 1
ATOM 1658 C CA . PHE A 1 207 ? -1.845 -9.557 -4.379 1.00 90.38 207 PHE A CA 1
ATOM 1659 C C . PHE A 1 207 ? -2.019 -8.445 -3.356 1.00 90.38 207 PHE A C 1
ATOM 1661 O O . PHE A 1 207 ? -1.038 -7.836 -2.924 1.00 90.38 207 PHE A O 1
ATOM 1668 N N . HIS A 1 208 ? -3.258 -8.200 -2.946 1.00 93.06 208 HIS A N 1
ATOM 1669 C CA . HIS A 1 208 ? -3.547 -7.300 -1.838 1.00 93.06 208 HIS A CA 1
ATOM 1670 C C . HIS A 1 208 ? -2.925 -7.826 -0.543 1.00 93.06 208 HIS A C 1
ATOM 1672 O O . HIS A 1 208 ? -2.957 -9.023 -0.251 1.00 93.06 208 HIS A O 1
ATOM 1678 N N . LEU A 1 209 ? -2.320 -6.914 0.212 1.00 93.25 209 LEU A N 1
ATOM 1679 C CA . LEU A 1 209 ? -1.793 -7.175 1.541 1.00 93.25 209 LEU A CA 1
ATOM 1680 C C . LEU A 1 209 ? -2.338 -6.110 2.487 1.00 93.25 209 LEU A C 1
ATOM 1682 O O . LEU A 1 209 ? -2.222 -4.919 2.202 1.00 93.25 209 LEU A O 1
ATOM 1686 N N . ASP A 1 210 ? -2.862 -6.530 3.637 1.00 93.06 210 ASP A N 1
ATOM 1687 C CA . ASP A 1 210 ? -3.293 -5.586 4.666 1.00 93.06 210 ASP A CA 1
ATOM 1688 C C . ASP A 1 210 ? -2.093 -4.743 5.152 1.00 93.06 210 ASP A C 1
ATOM 1690 O O . ASP A 1 210 ? -1.096 -5.313 5.620 1.00 93.06 210 ASP A O 1
ATOM 1694 N N . PRO A 1 211 ? -2.166 -3.398 5.093 1.00 93.75 211 PRO A N 1
ATOM 1695 C CA . PRO A 1 211 ? -1.121 -2.510 5.596 1.00 93.75 211 PRO A CA 1
ATOM 1696 C C . PRO A 1 211 ? -0.668 -2.805 7.033 1.00 93.75 211 PRO A C 1
ATOM 1698 O O . PRO A 1 211 ? 0.503 -2.597 7.355 1.00 93.75 211 PRO A O 1
ATOM 1701 N N . TYR A 1 212 ? -1.542 -3.331 7.901 1.00 93.44 212 TYR A N 1
ATOM 1702 C CA . TYR A 1 212 ? -1.168 -3.689 9.278 1.00 93.44 212 TYR A CA 1
ATOM 1703 C C . TYR A 1 212 ? -0.139 -4.825 9.363 1.00 93.44 212 TYR A C 1
ATOM 1705 O O . TYR A 1 212 ? 0.557 -4.967 10.376 1.00 93.44 212 TYR A O 1
ATOM 1713 N N . ARG A 1 213 ? -0.009 -5.631 8.306 1.00 92.69 213 ARG A N 1
ATOM 1714 C CA . ARG A 1 213 ? 0.935 -6.755 8.234 1.00 92.69 213 ARG A CA 1
ATOM 1715 C C . ARG A 1 213 ? 2.305 -6.352 7.696 1.00 92.69 213 ARG A C 1
ATOM 1717 O O . ARG A 1 213 ? 3.223 -7.169 7.753 1.00 92.69 213 ARG A O 1
ATOM 1724 N N . LEU A 1 214 ? 2.449 -5.124 7.199 1.00 93.50 214 LEU A N 1
ATOM 1725 C CA . LEU A 1 214 ? 3.686 -4.612 6.624 1.00 93.50 214 LEU A CA 1
ATOM 1726 C C . LEU A 1 214 ? 4.553 -3.922 7.689 1.00 93.50 214 LEU A C 1
ATOM 1728 O O . LEU A 1 214 ? 4.091 -3.045 8.428 1.00 93.50 214 LEU A O 1
ATOM 1732 N N . PHE A 1 215 ? 5.827 -4.300 7.727 1.00 94.19 215 PHE A N 1
ATOM 1733 C CA . PHE A 1 215 ? 6.867 -3.672 8.533 1.00 94.19 215 PHE A CA 1
ATOM 1734 C C . PHE A 1 215 ? 7.990 -3.229 7.604 1.00 94.19 215 PHE A C 1
ATOM 1736 O O . PHE A 1 215 ? 8.505 -4.020 6.817 1.00 94.19 215 PHE A O 1
ATOM 1743 N N . ILE A 1 216 ? 8.342 -1.954 7.686 1.00 94.06 216 ILE A N 1
ATOM 1744 C CA . ILE A 1 216 ? 9.403 -1.341 6.888 1.00 94.06 216 ILE A CA 1
ATOM 1745 C C . ILE A 1 216 ? 10.476 -0.869 7.861 1.00 94.06 216 ILE A C 1
ATOM 1747 O O . ILE A 1 216 ? 10.162 -0.500 8.996 1.00 94.06 216 ILE A O 1
ATOM 1751 N N . ASP A 1 217 ? 11.722 -0.885 7.403 1.00 94.38 217 ASP A N 1
ATOM 1752 C CA . ASP A 1 217 ? 12.850 -0.292 8.106 1.00 94.38 217 ASP A CA 1
ATOM 1753 C C . ASP A 1 217 ? 12.524 1.130 8.616 1.00 94.38 217 ASP A C 1
ATOM 1755 O O . ASP A 1 217 ? 12.236 2.011 7.801 1.00 94.38 217 ASP A O 1
ATOM 1759 N N . PRO A 1 218 ? 12.534 1.379 9.941 1.00 92.69 218 PRO A N 1
ATOM 1760 C CA . PRO A 1 218 ? 12.171 2.682 10.500 1.00 92.69 218 PRO A CA 1
ATOM 1761 C C . PRO A 1 218 ? 13.172 3.785 10.141 1.00 92.69 218 PRO A C 1
ATOM 1763 O O . PRO A 1 218 ? 12.817 4.959 10.185 1.00 92.69 218 PRO A O 1
ATOM 1766 N N . ASP A 1 219 ? 14.401 3.406 9.781 1.00 90.62 219 ASP A N 1
ATOM 1767 C CA . ASP A 1 219 ? 15.474 4.331 9.410 1.00 90.62 219 ASP A CA 1
ATOM 1768 C C . ASP A 1 219 ? 15.385 4.762 7.928 1.00 90.62 219 ASP A C 1
ATOM 1770 O O . ASP A 1 219 ? 16.180 5.580 7.460 1.00 90.62 219 ASP A O 1
ATOM 1774 N N . ALA A 1 220 ? 14.438 4.206 7.163 1.00 91.56 220 ALA A N 1
ATOM 1775 C CA . ALA A 1 220 ? 14.275 4.497 5.746 1.00 91.56 220 ALA A CA 1
ATOM 1776 C C . ALA A 1 220 ? 13.448 5.768 5.513 1.00 91.56 220 ALA A C 1
ATOM 1778 O O . ALA A 1 220 ? 12.315 5.891 5.978 1.00 91.56 220 ALA A O 1
ATOM 1779 N N . ASN A 1 221 ? 13.984 6.685 4.707 1.00 88.81 221 ASN A N 1
ATOM 1780 C CA . ASN A 1 221 ? 13.263 7.890 4.279 1.00 88.81 221 ASN A CA 1
ATOM 1781 C C . ASN A 1 221 ? 12.335 7.611 3.087 1.00 88.81 221 ASN A C 1
ATOM 1783 O O . ASN A 1 221 ? 11.331 8.294 2.894 1.00 88.81 221 ASN A O 1
ATOM 1787 N N . SER A 1 222 ? 12.675 6.609 2.275 1.00 89.19 222 SER A N 1
ATOM 1788 C CA . SER A 1 222 ? 11.884 6.136 1.140 1.00 89.19 222 SER A CA 1
ATOM 1789 C C . SER A 1 222 ? 11.916 4.609 1.062 1.00 89.19 222 SER A C 1
ATOM 1791 O O . SER A 1 222 ? 12.834 3.970 1.583 1.00 89.19 222 SER A O 1
ATOM 1793 N N . LEU A 1 223 ? 10.941 4.019 0.361 1.00 87.62 223 LEU A N 1
ATOM 1794 C CA . LEU A 1 223 ? 10.895 2.568 0.129 1.00 87.62 223 LEU A CA 1
ATOM 1795 C C . LEU A 1 223 ? 12.151 2.042 -0.586 1.00 87.62 223 LEU A C 1
ATOM 1797 O O . LEU A 1 223 ? 12.538 0.904 -0.357 1.00 87.62 223 LEU A O 1
ATOM 1801 N N . GLU A 1 224 ? 12.810 2.867 -1.403 1.00 91.44 224 GLU A N 1
ATOM 1802 C CA . GLU A 1 224 ? 14.049 2.508 -2.112 1.00 91.44 224 GLU A CA 1
ATOM 1803 C C . GLU A 1 224 ? 15.259 2.409 -1.174 1.00 91.44 224 GLU A C 1
ATOM 1805 O O . GLU A 1 224 ? 16.173 1.625 -1.409 1.00 91.44 224 GLU A O 1
ATOM 1810 N N . THR A 1 225 ? 15.261 3.197 -0.096 1.00 93.50 225 THR A N 1
ATOM 1811 C CA . THR A 1 225 ? 16.331 3.190 0.917 1.00 93.50 225 THR A CA 1
ATOM 1812 C C . THR A 1 225 ? 16.118 2.153 2.016 1.00 93.50 225 THR A C 1
ATOM 1814 O O . THR A 1 225 ? 16.996 1.968 2.861 1.00 93.50 225 THR A O 1
ATOM 1817 N N . ALA A 1 226 ? 14.962 1.481 2.027 1.00 93.62 226 ALA A N 1
ATOM 1818 C CA . ALA A 1 226 ? 14.645 0.477 3.027 1.00 93.62 226 ALA A CA 1
ATOM 1819 C C . ALA A 1 226 ? 15.557 -0.739 2.866 1.00 93.62 226 ALA A C 1
ATOM 1821 O O . ALA A 1 226 ? 15.542 -1.421 1.842 1.00 93.62 226 ALA A O 1
ATOM 1822 N N . LYS A 1 227 ? 16.345 -1.038 3.904 1.00 93.44 227 LYS A N 1
ATOM 1823 C CA . LYS A 1 227 ? 17.257 -2.192 3.884 1.00 93.44 227 LYS A CA 1
ATOM 1824 C C . LYS A 1 227 ? 16.527 -3.508 4.098 1.00 93.44 227 LYS A C 1
ATOM 1826 O O . LYS A 1 227 ? 17.019 -4.563 3.708 1.00 93.44 227 LYS A O 1
ATOM 1831 N N . TRP A 1 228 ? 15.372 -3.448 4.749 1.00 93.56 228 TRP A N 1
ATOM 1832 C CA . TRP A 1 228 ? 14.550 -4.609 5.016 1.00 93.56 228 TRP A CA 1
ATOM 1833 C C . TRP A 1 228 ? 13.070 -4.232 5.016 1.00 93.56 228 TRP A C 1
ATOM 1835 O O . TRP A 1 228 ? 12.667 -3.134 5.405 1.00 93.56 228 TRP A O 1
ATOM 1845 N N . ILE A 1 229 ? 12.262 -5.184 4.562 1.00 93.38 229 ILE A N 1
ATOM 1846 C CA . ILE A 1 229 ? 10.808 -5.140 4.609 1.00 93.38 229 ILE A CA 1
ATOM 1847 C C . ILE A 1 229 ? 10.375 -6.518 5.089 1.00 93.38 229 ILE A C 1
ATOM 1849 O O . ILE A 1 229 ? 10.742 -7.529 4.490 1.00 93.38 229 ILE A O 1
ATOM 1853 N N . ALA A 1 230 ? 9.616 -6.563 6.178 1.00 93.31 230 ALA A N 1
ATOM 1854 C CA . ALA A 1 230 ? 9.068 -7.799 6.710 1.00 93.31 230 ALA A CA 1
ATOM 1855 C C . ALA A 1 230 ? 7.548 -7.792 6.589 1.00 93.31 230 ALA A C 1
ATOM 1857 O O . ALA A 1 230 ? 6.884 -6.759 6.708 1.00 93.31 230 ALA A O 1
ATOM 1858 N N . ILE A 1 231 ? 6.993 -8.975 6.357 1.00 92.50 231 ILE A N 1
ATOM 1859 C CA . ILE A 1 231 ? 5.556 -9.172 6.241 1.00 92.50 231 ILE A CA 1
ATOM 1860 C C . ILE A 1 231 ? 5.162 -10.239 7.233 1.00 92.50 231 ILE A C 1
ATOM 1862 O O . ILE A 1 231 ? 5.715 -11.339 7.227 1.00 92.50 231 ILE A O 1
ATOM 1866 N N . ARG A 1 232 ? 4.182 -9.919 8.073 1.00 90.94 232 ARG A N 1
ATOM 1867 C CA . ARG A 1 232 ? 3.633 -10.889 9.011 1.00 90.94 232 ARG A CA 1
ATOM 1868 C C . ARG A 1 232 ? 2.949 -12.013 8.240 1.00 90.94 232 ARG A C 1
ATOM 1870 O O . ARG A 1 232 ? 1.983 -11.769 7.508 1.00 90.94 232 ARG A O 1
ATOM 1877 N N . HIS A 1 233 ? 3.443 -13.234 8.413 1.00 85.44 233 HIS A N 1
ATOM 1878 C CA . HIS A 1 233 ? 2.764 -14.430 7.936 1.00 85.44 233 HIS A CA 1
ATOM 1879 C C . HIS A 1 233 ? 1.530 -14.697 8.804 1.00 85.44 233 HIS A C 1
ATOM 1881 O O . HIS A 1 233 ? 1.553 -14.467 10.012 1.00 85.44 233 HIS A O 1
ATOM 1887 N N . GLU A 1 234 ? 0.451 -15.123 8.165 1.00 79.44 234 GLU A N 1
ATOM 1888 C CA . GLU A 1 234 ? -0.725 -15.663 8.841 1.00 79.44 234 GLU A CA 1
ATOM 1889 C C . GLU A 1 234 ? -0.878 -17.051 8.254 1.00 79.44 234 GLU A C 1
ATOM 1891 O O . GLU A 1 234 ? -1.022 -17.174 7.034 1.00 79.44 234 GLU A O 1
ATOM 1896 N N . ASP A 1 235 ? -0.764 -18.064 9.104 1.00 68.44 235 ASP A N 1
ATOM 1897 C CA . ASP A 1 235 ? -1.106 -19.418 8.709 1.00 68.44 235 ASP A CA 1
ATOM 1898 C C . ASP A 1 235 ? -2.600 -19.418 8.375 1.00 68.44 235 ASP A C 1
ATOM 1900 O O . ASP A 1 235 ? -3.413 -18.875 9.128 1.00 68.44 235 ASP A O 1
ATOM 1904 N N . ALA A 1 236 ? -2.958 -19.957 7.212 1.00 53.16 236 ALA A N 1
ATOM 1905 C CA . ALA A 1 236 ? -4.353 -20.138 6.847 1.00 53.16 236 ALA A CA 1
ATOM 1906 C C . ALA A 1 236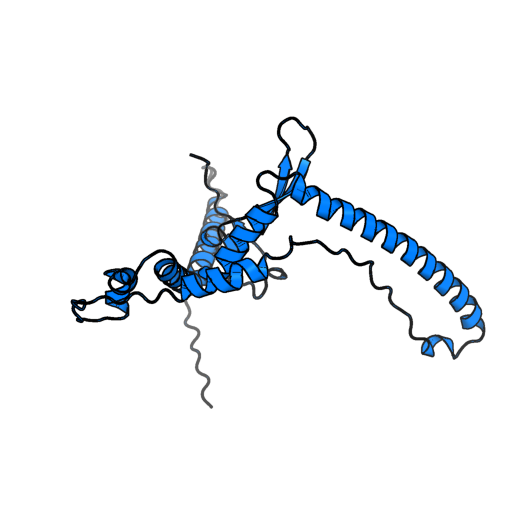 ? -4.953 -21.182 7.801 1.00 53.16 236 ALA A C 1
ATOM 1908 O O . ALA A 1 236 ? -4.708 -22.376 7.638 1.00 53.16 236 ALA A O 1
ATOM 1909 N N . THR A 1 237 ? -5.654 -20.714 8.835 1.00 34.44 237 THR A N 1
ATOM 1910 C CA . THR A 1 237 ? -6.498 -21.541 9.710 1.00 34.44 237 THR A CA 1
ATOM 1911 C C . THR A 1 237 ? -7.720 -22.034 8.965 1.00 34.44 237 THR A C 1
ATOM 1913 O O . THR A 1 237 ? -8.322 -21.190 8.259 1.00 34.44 237 THR A O 1
#

Secondary structure (DSSP, 8-state):
---------------------TTSGGGHHHHHHHHHHHHHHHHHTHHHHHHHHHHHHHHHS-GGGGGSHHHHHHH-TTPPPPSS-----HHHHHHHHHHHHHTSS------------PPPGGGGSS-TTHHHHHHHHHHHHHHHHHHHHHHHHHHHHHHHHGGGSSSS-HHHHHHHHHHHHHHHS--EEEEEEEE-TT---EEEEEEEE-GGGEEE-TT-SSTTT-S-EEE------